Protein AF-0000000076621821 (afdb_homodimer)

Solvent-accessible surface area (backbone atoms only — not comparable to full-atom values): 14217 Å² total; per-residue (Å²): 110,70,68,57,52,48,49,51,50,48,50,30,51,52,46,29,52,49,24,50,50,43,25,54,50,22,56,59,43,35,76,72,49,82,53,62,62,58,33,53,49,22,52,50,44,27,51,51,18,54,53,50,29,47,54,45,75,32,70,64,50,26,64,69,44,38,42,72,70,37,50,32,59,72,37,38,56,43,42,17,52,53,28,40,55,54,17,61,59,22,62,25,75,87,47,43,70,68,26,35,52,48,15,52,49,28,40,49,50,15,50,51,26,44,49,46,53,73,68,49,74,77,74,63,73,77,63,76,62,72,75,73,69,74,73,66,114,108,71,66,56,53,49,48,51,48,49,50,29,52,53,47,29,52,48,23,51,49,42,27,53,51,24,55,59,41,36,78,73,48,84,51,63,61,57,33,53,50,22,51,50,43,27,51,51,20,54,52,52,30,47,54,46,74,32,71,64,50,26,65,68,46,37,43,72,73,38,50,33,58,72,37,38,59,43,41,18,52,52,27,40,55,55,16,62,58,23,62,24,76,84,46,44,70,67,26,34,51,47,15,50,50,29,41,52,48,15,51,50,27,45,49,46,53,72,68,48,76,77,71,64,74,77,64,76,61,72,76,72,70,73,73,67,112

Structure (mmCIF, N/CA/C/O backbone):
data_AF-0000000076621821-model_v1
#
loop_
_entity.id
_entity.type
_entity.pdbx_description
1 polymer 'COPI associated protein'
#
loop_
_atom_site.group_PDB
_atom_site.id
_atom_site.type_symbol
_atom_site.label_atom_id
_atom_site.label_alt_id
_atom_site.label_comp_id
_atom_site.label_asym_id
_atom_site.label_entity_id
_atom_site.label_seq_id
_atom_site.pdbx_PDB_ins_code
_atom_site.Cartn_x
_atom_site.Cartn_y
_atom_site.Cartn_z
_atom_site.occupancy
_atom_site.B_iso_or_equiv
_atom_site.auth_seq_id
_atom_site.auth_comp_id
_atom_site.auth_asym_id
_atom_site.auth_atom_id
_atom_site.pdbx_PDB_model_num
ATOM 1 N N . MET A 1 1 ? 25.344 17.188 15.508 1 40.03 1 MET A N 1
ATOM 2 C CA . MET A 1 1 ? 24.484 17.578 14.391 1 40.03 1 MET A CA 1
ATOM 3 C C . MET A 1 1 ? 25.031 17.047 13.07 1 40.03 1 MET A C 1
ATOM 5 O O . MET A 1 1 ? 24.281 16.562 12.234 1 40.03 1 MET A O 1
ATOM 9 N N . MET A 1 2 ? 26.391 17.25 12.812 1 47.19 2 MET A N 1
ATOM 10 C CA . MET A 1 2 ? 27.047 16.75 11.609 1 47.19 2 MET A CA 1
ATOM 11 C C . MET A 1 2 ? 26.906 15.242 11.5 1 47.19 2 MET A C 1
ATOM 13 O O . MET A 1 2 ? 26.703 14.711 10.406 1 47.19 2 MET A O 1
ATOM 17 N N . SER A 1 3 ? 27.016 14.57 12.719 1 51.41 3 SER A N 1
ATOM 18 C CA . SER A 1 3 ? 26.938 13.109 12.734 1 51.41 3 SER A CA 1
ATOM 19 C C . SER A 1 3 ? 25.547 12.617 12.336 1 51.41 3 SER A C 1
ATOM 21 O O . SER A 1 3 ? 25.422 11.625 11.625 1 51.41 3 SER A O 1
ATOM 23 N N . ASN A 1 4 ? 24.531 13.367 12.703 1 56.28 4 ASN A N 1
ATOM 24 C CA . ASN A 1 4 ? 23.156 12.992 12.359 1 56.28 4 ASN A CA 1
ATOM 25 C C . ASN A 1 4 ? 22.875 13.188 10.875 1 56.28 4 ASN A C 1
ATOM 27 O O . ASN A 1 4 ? 22.156 12.398 10.266 1 56.28 4 ASN A O 1
ATOM 31 N N . LEU A 1 5 ? 23.469 14.367 10.414 1 57.28 5 LEU A N 1
ATOM 32 C CA . LEU A 1 5 ? 23.312 14.648 8.992 1 57.28 5 LEU A CA 1
ATOM 33 C C . LEU A 1 5 ? 23.969 13.555 8.148 1 57.28 5 LEU A C 1
ATOM 35 O O . LEU A 1 5 ? 23.438 13.148 7.117 1 57.28 5 LEU A O 1
ATOM 39 N N . ASP A 1 6 ? 25.078 13.102 8.758 1 73.06 6 ASP A N 1
ATOM 40 C CA . ASP A 1 6 ? 25.797 12.07 8.023 1 73.06 6 ASP A CA 1
ATOM 41 C C . ASP A 1 6 ? 25.031 10.75 8.023 1 73.06 6 ASP A C 1
ATOM 43 O O . ASP A 1 6 ? 24.969 10.055 7.012 1 73.06 6 ASP A O 1
ATOM 47 N N . LYS A 1 7 ? 24.422 10.594 9.156 1 76.5 7 LYS A N 1
ATOM 48 C CA . LYS A 1 7 ? 23.656 9.352 9.227 1 76.5 7 LYS A CA 1
ATOM 49 C C . LYS A 1 7 ? 22.422 9.422 8.352 1 76.5 7 LYS A C 1
ATOM 51 O O . LYS A 1 7 ? 22.062 8.445 7.684 1 76.5 7 LYS A O 1
ATOM 56 N N . SER A 1 8 ? 21.906 10.562 8.336 1 82.25 8 SER A N 1
ATOM 57 C CA . SER A 1 8 ? 20.703 10.75 7.527 1 82.25 8 SER A CA 1
ATOM 58 C C . SER A 1 8 ? 21.016 10.594 6.039 1 82.25 8 SER A C 1
ATOM 60 O O . SER A 1 8 ? 20.25 9.969 5.301 1 82.25 8 SER A O 1
ATOM 62 N N . SER A 1 9 ? 22.156 11.055 5.762 1 88.75 9 SER A N 1
ATOM 63 C CA . SER A 1 9 ? 22.578 10.93 4.367 1 88.75 9 SER A CA 1
ATOM 64 C C . SER A 1 9 ? 22.906 9.484 4.008 1 88.75 9 SER A C 1
ATOM 66 O O . SER A 1 9 ? 22.594 9.031 2.904 1 88.75 9 SER A O 1
ATOM 68 N N . ALA A 1 10 ? 23.484 8.812 4.926 1 92.44 10 ALA A N 1
ATOM 69 C CA . ALA A 1 10 ? 23.828 7.414 4.691 1 92.44 10 ALA A CA 1
ATOM 70 C C . ALA A 1 10 ? 22.562 6.562 4.531 1 92.44 10 ALA A C 1
ATOM 72 O O . ALA A 1 10 ? 22.516 5.68 3.676 1 92.44 10 ALA A O 1
ATOM 73 N N . ILE A 1 11 ? 21.656 6.852 5.309 1 92.56 11 ILE A N 1
ATOM 74 C CA . ILE A 1 11 ? 20.406 6.098 5.262 1 92.56 11 ILE A CA 1
ATOM 75 C C . ILE A 1 11 ? 19.688 6.363 3.938 1 92.56 11 ILE A C 1
ATOM 77 O O . ILE A 1 11 ? 19.141 5.441 3.326 1 92.56 11 ILE A O 1
ATOM 81 N N . LYS A 1 12 ? 19.75 7.559 3.547 1 92.69 12 LYS A N 1
ATOM 82 C CA . LYS A 1 12 ? 19.109 7.914 2.283 1 92.69 12 LYS A CA 1
ATOM 83 C C . LYS A 1 12 ? 19.797 7.223 1.108 1 92.69 12 LYS A C 1
ATOM 85 O O . LYS A 1 12 ? 19.141 6.711 0.206 1 92.69 12 LYS A O 1
ATOM 90 N N . ILE A 1 13 ? 21.047 7.23 1.117 1 95.12 13 ILE A N 1
ATOM 91 C CA . ILE A 1 13 ? 21.797 6.586 0.049 1 95.12 13 ILE A CA 1
ATOM 92 C C . ILE A 1 13 ? 21.547 5.082 0.07 1 95.12 13 ILE A C 1
ATOM 94 O O . ILE A 1 13 ? 21.297 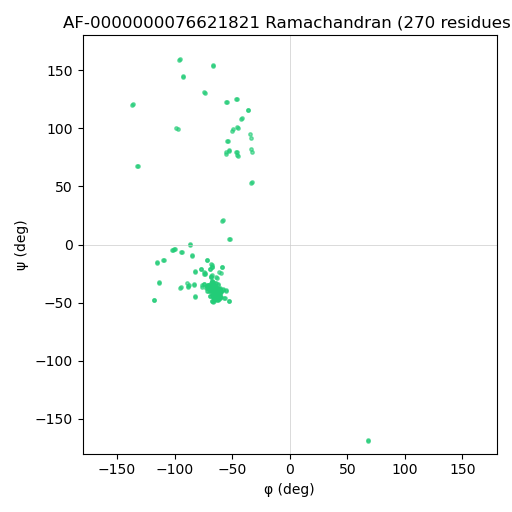4.469 -0.975 1 95.12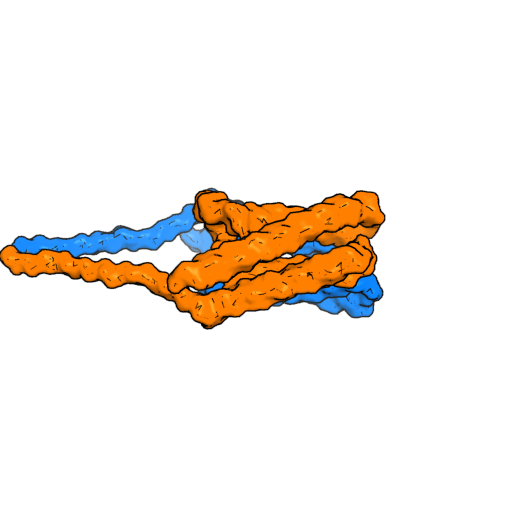 13 ILE A O 1
ATOM 98 N N . PHE A 1 14 ? 21.609 4.512 1.262 1 96.81 14 PHE A N 1
ATOM 99 C CA . PHE A 1 14 ? 21.344 3.088 1.429 1 96.81 14 PHE A CA 1
ATOM 100 C C . PHE A 1 14 ? 19.969 2.719 0.903 1 96.81 14 PHE A C 1
ATOM 102 O O . PHE A 1 14 ? 19.812 1.751 0.156 1 96.81 14 PHE A O 1
ATOM 109 N N . THR A 1 15 ? 18.984 3.537 1.275 1 97.06 15 THR A N 1
ATOM 110 C CA . THR A 1 15 ? 17.625 3.273 0.848 1 97.06 15 THR A CA 1
ATOM 111 C C . THR A 1 15 ? 17.484 3.455 -0.661 1 97.06 15 THR A C 1
ATOM 113 O O . THR A 1 15 ? 16.812 2.664 -1.327 1 97.06 15 THR A O 1
ATOM 116 N N . THR A 1 16 ? 18.141 4.359 -1.198 1 96.88 16 THR A N 1
ATOM 117 C CA . THR A 1 16 ? 18.062 4.629 -2.629 1 96.88 16 THR A CA 1
ATOM 118 C C . THR A 1 16 ? 18.703 3.496 -3.43 1 96.88 16 THR A C 1
ATOM 120 O O . THR A 1 16 ? 18.125 3.035 -4.422 1 96.88 16 THR A O 1
ATOM 123 N N . ILE A 1 17 ? 19.766 2.996 -2.98 1 97.81 17 ILE A N 1
ATOM 124 C CA . ILE A 1 17 ? 20.438 1.899 -3.666 1 97.81 17 ILE A CA 1
ATOM 125 C C . ILE A 1 17 ? 19.578 0.644 -3.607 1 97.81 17 ILE A C 1
ATOM 127 O O . ILE A 1 17 ? 19.406 -0.053 -4.613 1 97.81 17 ILE A O 1
ATOM 131 N N . SER A 1 18 ? 19.062 0.424 -2.439 1 98.19 18 SER A N 1
ATOM 132 C CA . SER A 1 18 ? 18.188 -0.741 -2.275 1 98.19 18 SER A CA 1
ATOM 133 C C . SER A 1 18 ? 16.969 -0.647 -3.17 1 98.19 18 SER A C 1
ATOM 135 O O . SER A 1 18 ? 16.547 -1.642 -3.768 1 98.19 18 SER A O 1
ATOM 137 N N . ALA A 1 19 ? 16.422 0.52 -3.225 1 98.19 19 ALA A N 1
ATOM 138 C CA . ALA A 1 19 ? 15.234 0.714 -4.051 1 98.19 19 ALA A CA 1
ATOM 139 C C . ALA A 1 19 ? 15.578 0.613 -5.535 1 98.19 19 ALA A C 1
ATOM 141 O O . ALA A 1 19 ? 14.773 0.124 -6.332 1 98.19 19 ALA A O 1
ATOM 142 N N . LEU A 1 20 ? 16.719 1.091 -5.906 1 98.06 20 LEU A N 1
ATOM 143 C CA . LEU A 1 20 ? 17.172 0.967 -7.289 1 98.06 20 LEU A CA 1
ATOM 144 C C . LEU A 1 20 ? 17.328 -0.499 -7.676 1 98.06 20 LEU A C 1
ATOM 146 O O . LEU A 1 20 ? 16.922 -0.906 -8.766 1 98.06 20 LEU A O 1
ATOM 150 N N . LEU A 1 21 ? 17.875 -1.214 -6.797 1 98.25 21 LEU A N 1
ATOM 151 C CA . LEU A 1 21 ? 18 -2.65 -7.02 1 98.25 21 LEU A CA 1
ATOM 152 C C . LEU A 1 21 ? 16.625 -3.305 -7.156 1 98.25 21 LEU A C 1
ATOM 154 O O . LEU A 1 21 ? 16.422 -4.152 -8.031 1 98.25 21 LEU A O 1
ATOM 158 N N . LEU A 1 22 ? 15.75 -2.934 -6.312 1 98.25 22 LEU A N 1
ATOM 159 C CA . LEU A 1 22 ? 14.391 -3.465 -6.359 1 98.25 22 LEU A CA 1
ATOM 160 C C . LEU A 1 22 ? 13.727 -3.141 -7.695 1 98.25 22 LEU A C 1
ATOM 162 O O . LEU A 1 22 ? 13.023 -3.98 -8.258 1 98.25 22 LEU A O 1
ATOM 166 N N . LEU A 1 23 ? 13.992 -1.979 -8.125 1 98.25 23 LEU A N 1
ATOM 167 C CA . LEU A 1 23 ? 13.422 -1.551 -9.398 1 98.25 23 LEU A CA 1
ATOM 168 C C . LEU A 1 23 ? 13.93 -2.426 -10.547 1 98.25 23 LEU A C 1
ATOM 170 O O . LEU A 1 23 ? 13.141 -2.902 -11.359 1 98.25 23 LEU A O 1
ATOM 174 N N . LEU A 1 24 ? 15.133 -2.686 -10.57 1 97.88 24 LEU A N 1
ATOM 175 C CA . LEU A 1 24 ? 15.742 -3.49 -11.625 1 97.88 24 LEU A CA 1
ATOM 176 C C . LEU A 1 24 ? 15.258 -4.934 -11.555 1 97.88 24 LEU A C 1
ATOM 178 O O . LEU A 1 24 ? 14.867 -5.516 -12.57 1 97.88 24 LEU A O 1
ATOM 182 N N . ILE A 1 25 ? 15.219 -5.41 -10.367 1 97.69 25 ILE A N 1
ATOM 183 C CA . ILE A 1 25 ? 14.828 -6.801 -10.172 1 97.69 25 ILE A CA 1
ATOM 184 C C . ILE A 1 25 ? 13.367 -6.984 -10.555 1 97.69 25 ILE A C 1
ATOM 186 O O . ILE A 1 25 ? 13.016 -7.926 -11.273 1 97.69 25 ILE A O 1
ATOM 190 N N . SER A 1 26 ? 12.516 -6.141 -10.062 1 97.69 26 SER A N 1
ATOM 191 C CA . SER A 1 26 ? 11.086 -6.258 -10.336 1 97.69 26 SER A CA 1
ATOM 192 C C . SER A 1 26 ? 10.789 -6.039 -11.812 1 97.69 26 SER A C 1
ATOM 194 O O . SER A 1 26 ? 9.945 -6.73 -12.391 1 97.69 26 SER A O 1
ATOM 196 N N . PHE A 1 27 ? 11.469 -5.152 -12.414 1 96.88 27 PHE A N 1
ATOM 197 C CA . PHE A 1 27 ? 11.281 -4.852 -13.828 1 96.88 27 PHE A CA 1
ATOM 198 C C . PHE A 1 27 ? 11.695 -6.035 -14.695 1 96.88 27 PHE A C 1
ATOM 200 O O . PHE A 1 27 ? 10.992 -6.387 -15.648 1 96.88 27 PHE A O 1
ATOM 207 N N . THR A 1 28 ? 12.742 -6.66 -14.391 1 96.06 28 THR A N 1
ATOM 208 C CA . THR A 1 28 ? 13.219 -7.785 -15.195 1 96.06 28 THR A CA 1
ATOM 209 C C . THR A 1 28 ? 12.359 -9.023 -14.945 1 96.06 28 THR A C 1
ATOM 211 O O . THR A 1 28 ? 12.062 -9.781 -15.867 1 96.06 28 THR A O 1
ATOM 214 N N . THR A 1 29 ? 11.922 -9.117 -13.719 1 96.25 29 THR A N 1
ATOM 215 C CA . THR A 1 29 ? 11.172 -10.312 -13.344 1 96.25 29 THR A CA 1
ATOM 216 C C . THR A 1 29 ? 9.773 -10.273 -13.938 1 96.25 29 THR A C 1
ATOM 218 O O . THR A 1 29 ? 9.188 -11.328 -14.227 1 96.25 29 THR A O 1
ATOM 221 N N . VAL A 1 30 ? 9.281 -9.125 -14.227 1 95.06 30 VAL A N 1
ATOM 222 C CA . VAL A 1 30 ? 7.918 -9 -14.727 1 95.06 30 VAL A CA 1
ATOM 223 C C . VAL A 1 30 ? 7.793 -9.711 -16.078 1 95.06 30 VAL A C 1
ATOM 225 O O . VAL A 1 30 ? 6.766 -10.32 -16.375 1 95.06 30 VAL A O 1
ATOM 228 N N . PHE A 1 31 ? 8.789 -9.828 -16.859 1 95.25 31 PHE A N 1
ATOM 229 C CA . PHE A 1 31 ? 8.75 -10.367 -18.203 1 95.25 31 PHE A CA 1
ATOM 230 C C . PHE A 1 31 ? 8.859 -11.891 -18.188 1 95.25 31 PHE A C 1
ATOM 232 O O . PHE A 1 31 ? 8.602 -12.555 -19.188 1 95.25 31 PHE A O 1
ATOM 239 N N . GLU A 1 32 ? 9.156 -12.359 -17.047 1 94.25 32 GLU A N 1
ATOM 240 C CA . GLU A 1 32 ? 9.305 -13.805 -16.922 1 94.25 32 GLU A CA 1
ATOM 241 C C . GLU A 1 32 ? 8.062 -14.438 -16.281 1 94.25 32 GLU A C 1
ATOM 243 O O . GLU A 1 32 ? 7.938 -15.664 -16.25 1 94.25 32 GLU A O 1
ATOM 248 N N . MET A 1 33 ? 7.145 -13.57 -15.883 1 92.94 33 MET A N 1
ATOM 249 C CA . MET A 1 33 ? 5.984 -14.086 -15.148 1 92.94 33 MET A CA 1
ATOM 250 C C . MET A 1 33 ? 4.836 -14.391 -16.109 1 92.94 33 MET A C 1
ATOM 252 O O . MET A 1 33 ? 4.66 -13.711 -17.109 1 92.94 33 MET A O 1
ATOM 256 N N . ILE A 1 34 ? 4.102 -15.477 -15.75 1 89.94 34 ILE A N 1
ATOM 257 C CA . ILE A 1 34 ? 2.926 -15.867 -16.516 1 89.94 34 ILE A CA 1
ATOM 258 C C . ILE A 1 34 ? 1.67 -15.688 -15.672 1 89.94 34 ILE A C 1
ATOM 260 O O . ILE A 1 34 ? 0.636 -15.234 -16.172 1 89.94 34 ILE A O 1
ATOM 264 N N . ASN A 1 35 ? 1.819 -15.898 -14.391 1 93.31 35 ASN A N 1
ATOM 265 C CA . ASN A 1 35 ? 0.706 -15.797 -13.453 1 93.31 35 ASN A CA 1
ATOM 266 C C . ASN A 1 35 ? 0.311 -14.344 -13.203 1 93.31 35 ASN A C 1
ATOM 268 O O . ASN A 1 35 ? 1.172 -13.5 -12.969 1 93.31 35 ASN A O 1
ATOM 272 N N . TYR A 1 36 ? -1.006 -14.039 -13.305 1 94.94 36 TYR A N 1
ATOM 273 C CA . TYR A 1 36 ? -1.54 -12.695 -13.141 1 94.94 36 TYR A CA 1
ATOM 274 C C . TYR A 1 36 ? -1.078 -12.078 -11.828 1 94.94 36 TYR A C 1
ATOM 276 O O . TYR A 1 36 ? -0.601 -10.938 -11.805 1 94.94 36 TYR A O 1
ATOM 284 N N . THR A 1 37 ? -1.208 -12.836 -10.695 1 94.81 37 THR A N 1
ATOM 285 C CA . THR A 1 37 ? -0.851 -12.32 -9.375 1 94.81 37 THR A CA 1
ATOM 286 C C . THR A 1 37 ? 0.621 -11.914 -9.336 1 94.81 37 THR A C 1
ATOM 288 O O . THR A 1 37 ? 0.964 -10.852 -8.82 1 94.81 37 THR A O 1
ATOM 291 N N . GLN A 1 38 ? 1.453 -12.672 -9.922 1 95.88 38 GLN A N 1
ATOM 292 C CA . GLN A 1 38 ? 2.885 -12.391 -9.922 1 95.88 38 GLN A CA 1
ATOM 293 C C . GLN A 1 38 ? 3.203 -11.18 -10.797 1 95.88 38 GLN A C 1
ATOM 295 O O . GLN A 1 38 ? 4.074 -10.375 -10.453 1 95.88 38 GLN A O 1
ATOM 300 N N . ILE A 1 39 ? 2.473 -11.031 -11.875 1 96.69 39 ILE A N 1
ATOM 301 C CA . ILE A 1 39 ? 2.676 -9.891 -12.766 1 96.69 39 ILE A CA 1
ATOM 302 C C . ILE A 1 39 ? 2.303 -8.602 -12.039 1 96.69 39 ILE A C 1
ATOM 304 O O . ILE A 1 39 ? 3.066 -7.629 -12.055 1 96.69 39 ILE A O 1
ATOM 308 N N . ILE A 1 40 ? 1.165 -8.617 -11.391 1 97.31 40 ILE A N 1
ATOM 309 C CA . ILE A 1 40 ? 0.674 -7.43 -10.695 1 97.31 40 ILE A CA 1
ATOM 310 C C . ILE A 1 40 ? 1.63 -7.062 -9.562 1 97.31 40 ILE A C 1
ATOM 312 O O . ILE A 1 40 ? 1.945 -5.887 -9.359 1 97.31 40 ILE A O 1
ATOM 316 N N . VAL A 1 41 ? 2.084 -8.047 -8.891 1 97.12 41 VAL A N 1
ATOM 317 C CA . VAL A 1 41 ? 3.02 -7.797 -7.801 1 97.12 41 VAL A CA 1
ATOM 318 C C . VAL A 1 41 ? 4.285 -7.141 -8.344 1 97.12 41 VAL A C 1
ATOM 320 O O . VAL A 1 41 ? 4.766 -6.148 -7.793 1 97.12 41 VAL A O 1
ATOM 323 N N . CYS A 1 42 ? 4.832 -7.625 -9.445 1 97.75 42 CYS A N 1
ATOM 324 C CA . CYS A 1 42 ? 6.051 -7.074 -10.031 1 97.75 42 CYS A CA 1
ATOM 325 C C . CYS A 1 42 ? 5.836 -5.637 -10.492 1 97.75 42 CYS A C 1
ATOM 327 O O . CYS A 1 42 ? 6.703 -4.785 -10.297 1 97.75 42 CYS A O 1
ATOM 329 N N . LEU A 1 43 ? 4.684 -5.441 -11.031 1 97.5 43 LEU A N 1
ATOM 330 C CA . LEU A 1 43 ? 4.379 -4.094 -11.5 1 97.5 43 LEU A CA 1
ATOM 331 C C . LEU A 1 43 ? 4.32 -3.115 -10.328 1 97.5 43 LEU A C 1
ATOM 333 O O . LEU A 1 43 ? 4.895 -2.027 -10.398 1 97.5 43 LEU A O 1
ATOM 337 N N . TYR A 1 44 ? 3.629 -3.529 -9.312 1 97.5 44 TYR A N 1
ATOM 338 C CA . TYR A 1 44 ? 3.525 -2.645 -8.156 1 97.5 44 TYR A CA 1
ATOM 339 C C . TYR A 1 44 ? 4.883 -2.463 -7.484 1 97.5 44 TYR A C 1
ATOM 341 O O . TYR A 1 44 ? 5.195 -1.377 -6.992 1 97.5 44 TYR A O 1
ATOM 349 N N . LEU A 1 45 ? 5.695 -3.502 -7.387 1 97.88 45 LEU A N 1
ATOM 350 C CA . LEU A 1 45 ? 7.027 -3.383 -6.805 1 97.88 45 LEU A CA 1
ATOM 351 C C . LEU A 1 45 ? 7.887 -2.414 -7.609 1 97.88 45 LEU A C 1
ATOM 353 O O . LEU A 1 45 ? 8.633 -1.613 -7.039 1 97.88 45 LEU A O 1
ATOM 357 N N . ALA A 1 46 ? 7.75 -2.438 -8.93 1 97.94 46 ALA A N 1
ATOM 358 C CA . ALA A 1 46 ? 8.477 -1.506 -9.781 1 97.94 46 ALA A CA 1
ATOM 359 C C . ALA A 1 46 ? 8.023 -0.07 -9.547 1 97.94 46 ALA A C 1
ATOM 361 O O . ALA A 1 46 ? 8.844 0.834 -9.391 1 97.94 46 ALA A O 1
ATOM 362 N N . MET A 1 47 ? 6.762 0.062 -9.414 1 96.38 47 MET A N 1
ATOM 363 C CA . MET A 1 47 ? 6.203 1.395 -9.203 1 96.38 47 MET A CA 1
ATOM 364 C C . MET A 1 47 ? 6.617 1.945 -7.84 1 96.38 47 MET A C 1
ATOM 366 O O . MET A 1 47 ? 7.062 3.09 -7.742 1 96.38 47 MET A O 1
ATOM 370 N N . PHE A 1 48 ? 6.473 1.185 -6.832 1 95.69 48 PHE A N 1
ATOM 371 C CA . PHE A 1 48 ? 6.797 1.634 -5.484 1 95.69 48 PHE A CA 1
ATOM 372 C C . PHE A 1 48 ? 8.281 1.933 -5.355 1 95.69 48 PHE A C 1
ATOM 374 O O . PHE A 1 48 ? 8.68 2.84 -4.621 1 95.69 48 PHE A O 1
ATOM 381 N N . SER A 1 49 ? 9.07 1.135 -6.027 1 97.31 49 SER A N 1
ATOM 382 C CA . SER A 1 49 ? 10.508 1.394 -5.945 1 97.31 49 SER A CA 1
ATOM 383 C C . SER A 1 49 ? 10.859 2.74 -6.566 1 97.31 49 SER A C 1
ATOM 385 O O . SER A 1 49 ? 11.727 3.455 -6.059 1 97.31 49 SER A O 1
ATOM 387 N N . LEU A 1 50 ? 10.195 3.117 -7.637 1 94.69 50 LEU A N 1
ATOM 388 C CA . LEU A 1 50 ? 10.398 4.426 -8.25 1 94.69 50 LEU A CA 1
ATOM 389 C C . LEU A 1 50 ? 10.031 5.543 -7.289 1 94.69 50 LEU A C 1
ATOM 391 O O . LEU A 1 50 ? 10.758 6.531 -7.16 1 94.69 50 LEU A O 1
ATOM 395 N N . VAL A 1 51 ? 8.945 5.367 -6.598 1 92.69 51 VAL A N 1
ATOM 396 C CA . VAL A 1 51 ? 8.477 6.359 -5.633 1 92.69 51 VAL A CA 1
ATOM 397 C C . VAL A 1 51 ? 9.492 6.492 -4.5 1 92.69 51 VAL A C 1
ATOM 399 O O . VAL A 1 51 ? 9.805 7.602 -4.059 1 92.69 51 VAL A O 1
ATOM 402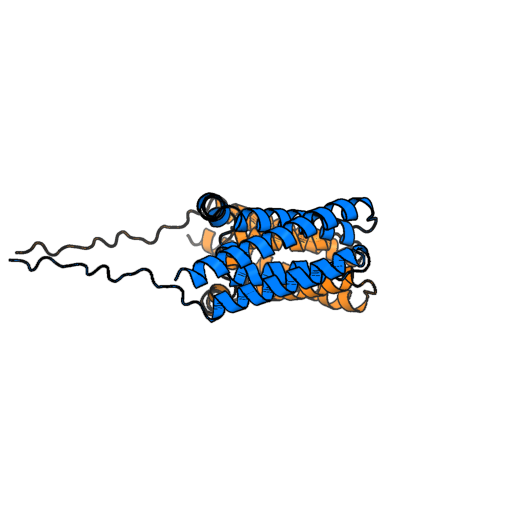 N N . ILE A 1 52 ? 10.008 5.332 -4.02 1 94.69 52 ILE A N 1
ATOM 403 C CA . ILE A 1 52 ? 10.977 5.32 -2.924 1 94.69 52 ILE A CA 1
ATOM 404 C C . ILE A 1 52 ? 12.25 6.043 -3.348 1 94.69 52 ILE A C 1
ATOM 406 O O . ILE A 1 52 ? 12.828 6.809 -2.568 1 94.69 52 ILE A O 1
ATOM 410 N N . ILE A 1 53 ? 12.656 5.867 -4.582 1 94.88 53 ILE A N 1
ATOM 411 C CA . ILE A 1 53 ? 13.852 6.531 -5.098 1 94.88 53 ILE A CA 1
ATOM 412 C C . ILE A 1 53 ? 13.633 8.039 -5.113 1 94.88 53 ILE A C 1
ATOM 414 O O . ILE A 1 53 ? 14.477 8.805 -4.637 1 94.88 53 ILE A O 1
ATOM 418 N N . LEU A 1 54 ? 12.516 8.461 -5.578 1 90.75 54 LEU A N 1
ATOM 419 C CA . LEU A 1 54 ? 12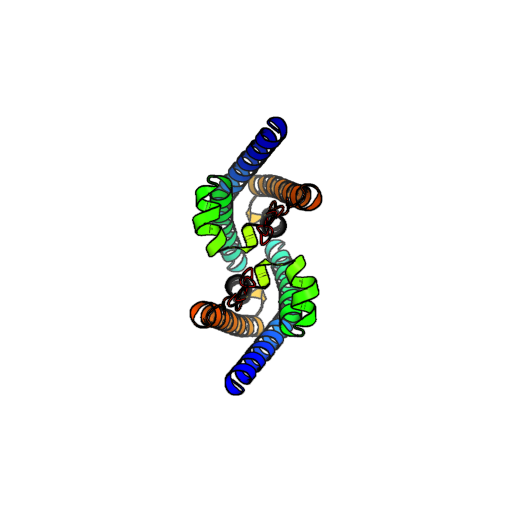.219 9.883 -5.676 1 90.75 54 LEU A CA 1
ATOM 420 C C . LEU A 1 54 ? 12.148 10.516 -4.289 1 90.75 54 LEU A C 1
ATOM 422 O O . LEU A 1 54 ? 12.531 11.672 -4.113 1 90.75 54 LEU A O 1
ATOM 426 N N . LEU A 1 55 ? 11.711 9.797 -3.34 1 88.38 55 LEU A N 1
ATOM 427 C CA . LEU A 1 55 ? 11.562 10.258 -1.965 1 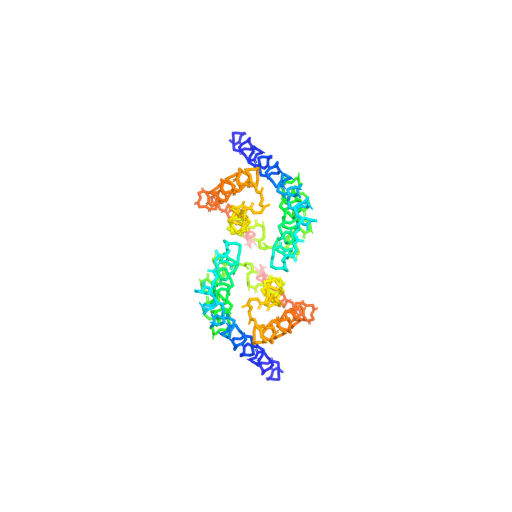88.38 55 LEU A CA 1
ATOM 428 C C . LEU A 1 55 ? 12.93 10.508 -1.329 1 88.38 55 LEU A C 1
ATOM 430 O O . LEU A 1 55 ? 13.07 11.391 -0.474 1 88.38 55 LEU A O 1
ATOM 434 N N . ASN A 1 56 ? 13.898 9.781 -1.819 1 89.06 56 ASN A N 1
ATOM 435 C CA . ASN A 1 56 ? 15.164 9.805 -1.096 1 89.06 56 ASN A CA 1
ATOM 436 C C . ASN A 1 56 ? 16.25 10.539 -1.885 1 89.06 56 ASN A C 1
ATOM 438 O O . ASN A 1 56 ? 17.312 10.844 -1.349 1 89.06 56 ASN A O 1
ATOM 442 N N . ILE A 1 57 ? 16.109 10.836 -3.107 1 86.06 57 ILE A N 1
ATOM 443 C CA . ILE A 1 57 ? 17.141 11.484 -3.91 1 86.06 57 ILE A CA 1
ATOM 444 C C . ILE A 1 57 ? 17.109 12.992 -3.67 1 86.06 57 ILE A C 1
ATOM 446 O O . ILE A 1 57 ? 18.156 13.625 -3.549 1 86.06 57 ILE A O 1
ATOM 450 N N . SER A 1 58 ? 15.812 13.555 -3.684 1 77.75 58 SER A N 1
ATOM 451 C CA . SER A 1 58 ? 15.781 15.008 -3.557 1 77.75 58 SER A CA 1
ATOM 452 C C . SER A 1 58 ? 14.688 15.445 -2.588 1 77.75 58 SER A C 1
ATOM 454 O O . SER A 1 58 ? 13.508 15.164 -2.803 1 77.75 58 SER A O 1
ATOM 456 N N . PRO A 1 59 ? 15.227 16.156 -1.552 1 74.62 59 PRO A N 1
ATOM 457 C CA . PRO A 1 59 ? 14.234 16.703 -0.627 1 74.62 59 PRO A CA 1
ATOM 458 C C . PRO A 1 59 ? 13.258 17.656 -1.308 1 74.62 59 PRO A C 1
ATOM 460 O O . PRO A 1 59 ? 12.102 17.766 -0.9 1 74.62 59 PRO A O 1
ATOM 463 N N . TYR A 1 60 ? 13.758 18.188 -2.395 1 76.06 60 TYR A N 1
ATOM 464 C CA . TYR A 1 60 ? 12.922 19.125 -3.137 1 76.06 60 TYR A CA 1
ATOM 465 C C . TYR A 1 60 ? 11.719 18.406 -3.746 1 76.06 60 TYR A C 1
ATOM 467 O O . TYR A 1 60 ? 10.586 18.859 -3.621 1 76.06 60 TYR A O 1
ATOM 475 N N . ILE A 1 61 ? 11.984 17.281 -4.324 1 72.31 61 ILE A N 1
ATOM 476 C CA . ILE A 1 61 ? 10.93 16.5 -4.961 1 72.31 61 ILE A CA 1
ATOM 477 C C . ILE A 1 61 ? 9.938 16.016 -3.9 1 72.31 61 ILE A C 1
ATOM 479 O O . ILE A 1 61 ? 8.727 15.992 -4.133 1 72.31 61 ILE A O 1
ATOM 483 N N . THR A 1 62 ? 10.461 15.625 -2.807 1 71.62 62 THR A N 1
ATOM 484 C CA . THR A 1 62 ? 9.625 15.125 -1.722 1 71.62 62 THR A CA 1
ATOM 485 C C . THR A 1 62 ? 8.656 16.203 -1.25 1 71.62 62 THR A C 1
ATOM 487 O O . THR A 1 62 ? 7.453 15.953 -1.132 1 71.62 62 THR A O 1
ATOM 490 N N . GLU A 1 63 ? 9.109 17.391 -1.076 1 77 63 GLU A N 1
ATOM 491 C CA . GLU A 1 63 ? 8.297 18.469 -0.519 1 77 63 GLU A CA 1
ATOM 492 C C . GLU A 1 63 ? 7.312 19.016 -1.549 1 77 63 GLU A C 1
ATOM 494 O O . GLU A 1 63 ? 6.164 19.312 -1.217 1 77 63 GLU A O 1
ATOM 499 N N . LYS A 1 64 ? 7.754 19.031 -2.736 1 77.81 64 LYS A N 1
ATOM 500 C CA . LYS A 1 64 ? 6.949 19.719 -3.744 1 77.81 64 LYS A CA 1
ATOM 501 C C . LYS A 1 64 ? 5.938 18.766 -4.375 1 77.81 64 LYS A C 1
ATOM 503 O O . LYS A 1 64 ? 4.812 19.172 -4.688 1 77.81 64 LYS A O 1
ATOM 508 N N . TYR A 1 65 ? 6.336 17.5 -4.496 1 75.62 65 TYR A N 1
ATOM 509 C CA . TYR A 1 65 ? 5.484 16.609 -5.273 1 75.62 65 TYR A CA 1
ATOM 510 C C . TYR A 1 65 ? 4.961 15.477 -4.406 1 75.62 65 TYR A C 1
ATOM 512 O O . TYR A 1 65 ? 3.746 15.266 -4.312 1 75.62 65 TYR A O 1
ATOM 520 N N . ILE A 1 66 ? 5.789 14.883 -3.693 1 74.75 66 ILE A N 1
ATOM 521 C CA . ILE A 1 66 ? 5.426 13.664 -2.967 1 74.75 66 ILE A CA 1
ATOM 522 C C . ILE A 1 66 ? 4.477 14.016 -1.823 1 74.75 66 ILE A C 1
ATOM 524 O O . ILE A 1 66 ? 3.518 13.289 -1.559 1 74.75 66 ILE A O 1
ATOM 528 N N . SER A 1 67 ? 4.699 15.164 -1.242 1 77.94 67 SER A N 1
ATOM 529 C CA . SER A 1 67 ? 3.855 15.547 -0.114 1 77.94 67 SER A CA 1
ATOM 530 C C . SER A 1 67 ? 2.432 15.852 -0.568 1 77.94 67 SER A C 1
ATOM 532 O O . SER A 1 67 ? 1.487 15.742 0.217 1 77.94 67 SER A O 1
ATOM 534 N N . LYS A 1 68 ? 2.314 16.156 -1.854 1 75.94 68 LYS A N 1
ATOM 535 C CA . LYS A 1 68 ? 0.999 16.484 -2.395 1 75.94 68 LYS A CA 1
ATOM 536 C C . LYS A 1 68 ? 0.266 15.227 -2.859 1 75.94 68 LYS A C 1
ATOM 538 O O . LYS A 1 68 ? -0.944 15.094 -2.66 1 75.94 68 LYS A O 1
ATOM 543 N N . VAL A 1 69 ? 1.08 14.375 -3.379 1 76.38 69 VAL A N 1
ATOM 544 C CA . VAL A 1 69 ? 0.485 13.195 -4.004 1 76.38 69 VAL A CA 1
ATOM 545 C C . VAL A 1 69 ? 0.455 12.039 -3.004 1 76.38 69 VAL A C 1
ATOM 547 O O . VAL A 1 69 ? -0.516 11.281 -2.951 1 76.38 69 VAL A O 1
ATOM 550 N N . PHE A 1 70 ? 1.529 12 -2.213 1 79.12 70 PHE A N 1
ATOM 551 C CA . PHE A 1 70 ? 1.65 10.906 -1.262 1 79.12 70 PHE A CA 1
ATOM 552 C C . PHE A 1 70 ? 2.021 11.422 0.121 1 79.12 70 PHE A C 1
ATOM 554 O O . PHE A 1 70 ? 3.094 11.109 0.642 1 79.12 70 PHE A O 1
ATOM 561 N N . PRO A 1 71 ? 1.073 12.141 0.695 1 75.88 71 PRO A N 1
ATOM 562 C CA . PRO A 1 71 ? 1.395 12.68 2.02 1 75.88 71 PRO A CA 1
ATOM 563 C C . PRO A 1 71 ? 1.736 11.594 3.033 1 75.88 71 PRO A C 1
ATOM 565 O O . PRO A 1 71 ? 2.506 11.836 3.967 1 75.88 71 PRO A O 1
ATOM 568 N N . PHE A 1 72 ? 1.313 10.438 2.693 1 79.31 72 PHE A N 1
ATOM 569 C CA . PHE A 1 72 ? 1.546 9.289 3.562 1 79.31 72 PHE A CA 1
ATOM 570 C C . PHE A 1 72 ? 3.027 8.93 3.607 1 79.31 72 PHE A C 1
ATOM 572 O O . PHE A 1 72 ? 3.521 8.438 4.625 1 79.31 72 PHE A O 1
ATOM 579 N N . LEU A 1 73 ? 3.807 9.391 2.697 1 85.31 73 LEU A N 1
ATOM 580 C CA . LEU A 1 73 ? 5.207 9 2.59 1 85.31 73 LEU A CA 1
ATOM 581 C C . LEU A 1 73 ? 6.117 10.062 3.195 1 85.31 73 LEU A C 1
ATOM 583 O O . LEU A 1 73 ? 7.328 9.859 3.309 1 85.31 73 LEU A O 1
ATOM 587 N N . THR A 1 74 ? 5.453 11.148 3.617 1 81.62 74 THR A N 1
ATOM 588 C CA . THR A 1 74 ? 6.258 12.188 4.254 1 81.62 74 THR A CA 1
ATOM 589 C C . THR A 1 74 ? 6.609 11.797 5.688 1 81.62 74 THR A C 1
ATOM 591 O O . THR A 1 74 ? 7.613 12.258 6.234 1 81.62 74 THR A O 1
ATOM 594 N N . GLY A 1 75 ? 5.828 10.898 6.203 1 82 75 GLY A N 1
ATOM 595 C CA . GLY A 1 75 ? 6.113 10.375 7.527 1 82 75 GLY A CA 1
ATOM 596 C C . GLY A 1 75 ? 6.895 9.078 7.5 1 82 75 GLY A C 1
ATOM 597 O O . GLY A 1 75 ? 6.832 8.328 6.523 1 82 75 GLY A O 1
ATOM 598 N N . HIS A 1 76 ? 7.527 8.805 8.609 1 88.56 76 HIS A N 1
ATOM 599 C CA . HIS A 1 76 ? 8.391 7.629 8.641 1 88.56 76 HIS A CA 1
ATOM 600 C C . HIS A 1 76 ? 7.586 6.359 8.906 1 88.56 76 HIS A C 1
ATOM 602 O O . HIS A 1 76 ? 8.008 5.262 8.531 1 88.56 76 HIS A O 1
ATOM 608 N N . LEU A 1 77 ? 6.527 6.52 9.461 1 87 77 LEU A N 1
ATOM 609 C CA . LEU A 1 77 ? 5.688 5.344 9.672 1 87 77 LEU A CA 1
ATOM 610 C C . LEU A 1 77 ? 5.145 4.82 8.344 1 87 77 LEU A C 1
ATOM 612 O O . LEU A 1 77 ? 5.105 3.609 8.117 1 87 77 LEU A O 1
ATOM 616 N N . GLY A 1 78 ? 4.715 5.758 7.574 1 88.06 78 GLY A N 1
ATOM 617 C CA . GLY A 1 78 ? 4.262 5.359 6.25 1 88.06 78 GLY A CA 1
ATOM 618 C C . GLY A 1 78 ? 5.348 4.699 5.422 1 88.06 78 GLY A C 1
ATOM 619 O O . GLY A 1 78 ? 5.109 3.674 4.781 1 88.06 78 GLY A O 1
ATOM 620 N N . ARG A 1 79 ? 6.484 5.246 5.523 1 91.94 79 ARG A N 1
ATOM 621 C CA . ARG A 1 79 ? 7.629 4.684 4.809 1 91.94 79 ARG A CA 1
ATOM 622 C C . ARG A 1 79 ? 7.93 3.268 5.289 1 91.94 79 ARG A C 1
ATOM 624 O O . ARG A 1 79 ? 8.148 2.365 4.48 1 91.94 79 ARG A O 1
ATOM 631 N N . ALA A 1 80 ? 7.871 3.16 6.551 1 93.5 80 ALA A N 1
ATOM 632 C CA . ALA A 1 80 ? 8.164 1.854 7.133 1 93.5 80 ALA A CA 1
ATOM 633 C C . ALA A 1 80 ? 7.172 0.802 6.648 1 93.5 80 ALA A C 1
ATOM 635 O O . ALA A 1 80 ? 7.555 -0.327 6.336 1 93.5 80 ALA A O 1
ATOM 636 N N . ALA A 1 81 ? 5.938 1.155 6.582 1 92 81 ALA A N 1
ATOM 637 C CA . ALA A 1 81 ? 4.906 0.227 6.133 1 92 81 ALA A CA 1
ATOM 638 C C . ALA A 1 81 ? 5.152 -0.216 4.695 1 92 81 ALA A C 1
ATOM 640 O O . ALA A 1 81 ? 5.086 -1.408 4.387 1 92 81 ALA A O 1
ATOM 641 N N . VAL A 1 82 ? 5.453 0.733 3.867 1 94.62 82 VAL A N 1
ATOM 642 C CA . VAL A 1 82 ? 5.688 0.428 2.459 1 94.62 82 VAL A CA 1
ATOM 643 C C . VAL A 1 82 ? 6.926 -0.451 2.32 1 94.62 82 VAL A C 1
ATOM 645 O O . VAL A 1 82 ? 6.91 -1.449 1.596 1 94.62 82 VAL A O 1
ATOM 648 N N . TYR A 1 83 ? 7.965 -0.154 3.051 1 97.69 83 TYR A N 1
ATOM 649 C CA . TYR A 1 83 ? 9.195 -0.932 2.98 1 97.69 83 TYR A CA 1
ATOM 650 C C . TYR A 1 83 ? 8.961 -2.371 3.424 1 97.69 83 TYR A C 1
ATOM 652 O O . TYR A 1 83 ? 9.484 -3.309 2.82 1 97.69 83 TYR A O 1
ATOM 660 N N . LEU A 1 84 ? 8.195 -2.457 4.391 1 96.56 84 LEU A N 1
ATOM 661 C CA . LEU A 1 84 ? 7.902 -3.787 4.914 1 96.56 84 LEU A CA 1
ATOM 662 C C . LEU A 1 84 ? 7.102 -4.605 3.904 1 96.56 84 LEU A C 1
ATOM 664 O O . LEU A 1 84 ? 7.391 -5.785 3.686 1 96.56 84 LEU A O 1
ATOM 668 N N . ILE A 1 85 ? 6.148 -4.004 3.332 1 96.88 85 ILE A N 1
ATOM 669 C CA . ILE A 1 85 ? 5.305 -4.691 2.361 1 96.88 85 ILE A CA 1
ATOM 670 C C . ILE A 1 85 ? 6.148 -5.125 1.163 1 96.88 85 ILE A C 1
ATOM 672 O O . ILE A 1 85 ? 6.113 -6.293 0.766 1 96.88 85 ILE A O 1
ATOM 676 N N . VAL A 1 86 ? 6.957 -4.254 0.619 1 97.56 86 VAL A N 1
ATOM 677 C CA . VAL A 1 86 ? 7.758 -4.578 -0.557 1 97.56 86 VAL A CA 1
ATOM 678 C C . VAL A 1 86 ? 8.789 -5.645 -0.201 1 97.56 86 VAL A C 1
ATOM 680 O O . VAL A 1 86 ? 9.031 -6.574 -0.98 1 97.56 86 VAL A O 1
ATOM 683 N N . ALA A 1 87 ? 9.352 -5.543 0.979 1 97.81 87 ALA A N 1
ATOM 684 C CA . ALA A 1 87 ? 10.359 -6.512 1.416 1 97.81 87 ALA A CA 1
ATOM 685 C C . ALA A 1 87 ? 9.773 -7.918 1.473 1 97.81 87 ALA A C 1
ATOM 687 O O . ALA A 1 87 ? 10.414 -8.883 1.043 1 97.81 87 ALA A O 1
ATOM 688 N N . SER A 1 88 ? 8.609 -8.031 1.915 1 97.31 88 SER A N 1
ATOM 689 C CA . SER A 1 88 ? 7.992 -9.344 2.088 1 97.31 88 SER A CA 1
ATOM 690 C C . SER A 1 88 ? 7.746 -10.023 0.744 1 97.31 88 SER A C 1
ATOM 692 O O . SER A 1 88 ? 7.855 -11.242 0.631 1 97.31 88 SER A O 1
ATOM 694 N N . PHE A 1 89 ? 7.48 -9.266 -0.227 1 97.5 89 PHE A N 1
ATOM 695 C CA . PHE A 1 89 ? 7.223 -9.836 -1.543 1 97.5 89 PHE A CA 1
ATOM 696 C C . PHE A 1 89 ? 8.516 -10.32 -2.184 1 97.5 89 PHE A C 1
ATOM 698 O O . PHE A 1 89 ? 8.508 -11.258 -2.988 1 97.5 89 PHE A O 1
ATOM 705 N N . CYS A 1 90 ? 9.609 -9.75 -1.8 1 96.81 90 CYS A N 1
ATOM 706 C CA . CYS A 1 90 ? 10.891 -10.047 -2.434 1 96.81 90 CYS A CA 1
ATOM 707 C C . CYS A 1 90 ? 11.375 -11.438 -2.061 1 96.81 90 CYS A C 1
ATOM 709 O O . CYS A 1 90 ? 12.258 -11.992 -2.725 1 96.81 90 CYS A O 1
ATOM 711 N N . PHE A 1 91 ? 10.797 -12.047 -1.085 1 96.62 91 PHE A N 1
ATOM 712 C CA . PHE A 1 91 ? 11.242 -13.359 -0.634 1 96.62 91 PHE A CA 1
ATOM 713 C C . PHE A 1 91 ? 10.578 -14.469 -1.44 1 96.62 91 PHE A C 1
ATOM 715 O O . PHE A 1 91 ? 10.867 -15.648 -1.239 1 96.62 91 PHE A O 1
ATOM 722 N N . ALA A 1 92 ? 9.781 -14.078 -2.34 1 95.56 92 ALA A N 1
ATOM 723 C CA . ALA A 1 92 ? 9.141 -15.055 -3.223 1 95.56 92 ALA A CA 1
ATOM 724 C C . ALA A 1 92 ? 10.172 -15.727 -4.129 1 95.56 92 ALA A C 1
ATOM 726 O O . ALA A 1 92 ? 11.172 -15.117 -4.5 1 95.56 92 ALA A O 1
ATOM 727 N N . ASP A 1 93 ? 9.891 -16.922 -4.578 1 93.62 93 ASP A N 1
ATOM 728 C CA . ASP A 1 93 ? 10.82 -17.719 -5.363 1 93.62 93 ASP A CA 1
ATOM 729 C C . ASP A 1 93 ? 11.047 -17.109 -6.742 1 93.62 93 ASP A C 1
ATOM 731 O O . ASP A 1 93 ? 12.125 -17.266 -7.328 1 93.62 93 ASP A O 1
ATOM 735 N N . GLU A 1 94 ? 10.102 -16.406 -7.211 1 93.25 94 GLU A N 1
ATOM 736 C CA . GLU A 1 94 ? 10.211 -15.859 -8.555 1 93.25 94 GLU A CA 1
ATOM 737 C C . GLU A 1 94 ? 11.312 -14.805 -8.641 1 93.25 94 GLU A C 1
ATOM 739 O O . GLU A 1 94 ? 11.805 -14.492 -9.727 1 93.25 94 GLU A O 1
ATOM 744 N N . PHE A 1 95 ? 11.75 -14.227 -7.48 1 95.31 95 PHE A N 1
ATOM 745 C CA . PHE A 1 95 ? 12.742 -13.156 -7.492 1 95.31 95 PHE A CA 1
ATOM 746 C C . PHE A 1 95 ? 14.148 -13.727 -7.309 1 95.31 95 PHE A C 1
ATOM 748 O O . PHE A 1 95 ? 15.133 -12.992 -7.414 1 95.31 95 PHE A O 1
ATOM 755 N N . GLY A 1 96 ? 14.32 -14.961 -7.055 1 95.06 96 GLY A N 1
ATOM 756 C CA . GLY A 1 96 ? 15.617 -15.609 -6.953 1 95.06 96 GLY A CA 1
ATOM 757 C C . GLY A 1 96 ? 16.422 -15.156 -5.75 1 95.06 96 GLY A C 1
ATOM 758 O O . GLY A 1 96 ? 15.883 -14.5 -4.852 1 95.06 96 GLY A O 1
ATOM 759 N N . ASN A 1 97 ? 17.656 -15.516 -5.711 1 94.69 97 ASN A N 1
ATOM 760 C CA . ASN A 1 97 ? 18.531 -15.188 -4.586 1 94.69 97 ASN A CA 1
ATOM 761 C C . ASN A 1 97 ? 18.812 -13.695 -4.512 1 94.69 97 ASN A C 1
ATOM 763 O O . ASN A 1 97 ? 18.922 -13.133 -3.418 1 94.69 97 ASN A O 1
ATOM 767 N N . PHE A 1 98 ? 18.875 -13.086 -5.641 1 94.69 98 PHE A N 1
ATOM 768 C CA . PHE A 1 98 ? 19.109 -11.648 -5.668 1 94.69 98 PHE A CA 1
ATOM 769 C C . PHE A 1 98 ? 17.922 -10.883 -5.113 1 94.69 98 PHE A C 1
ATOM 771 O O . PHE A 1 98 ? 18.078 -9.883 -4.414 1 94.69 98 PHE A O 1
ATOM 778 N N . GLY A 1 99 ? 16.781 -11.359 -5.457 1 96.12 99 GLY A N 1
ATOM 779 C CA . GLY A 1 99 ? 15.578 -10.766 -4.906 1 96.12 99 GLY A CA 1
ATOM 780 C C . GLY A 1 99 ? 15.461 -10.93 -3.402 1 96.12 99 GLY A C 1
ATOM 781 O O . GLY A 1 99 ? 15.125 -9.984 -2.693 1 96.12 99 GLY A O 1
ATOM 782 N N . LYS A 1 100 ? 15.828 -12.117 -2.975 1 96.88 100 LYS A N 1
ATOM 783 C CA . LYS A 1 100 ? 15.758 -12.391 -1.542 1 96.88 100 LYS A CA 1
ATOM 784 C C . LYS A 1 100 ? 16.781 -11.539 -0.777 1 96.88 100 LYS A C 1
ATOM 786 O O . LYS A 1 100 ? 16.484 -11.047 0.315 1 96.88 100 LYS A O 1
ATOM 791 N N . PHE A 1 101 ? 17.875 -11.391 -1.387 1 98 101 PHE A N 1
ATOM 792 C CA . PHE A 1 101 ? 18.891 -10.508 -0.808 1 98 101 PHE A CA 1
ATOM 793 C C . PHE A 1 101 ? 18.359 -9.086 -0.707 1 98 101 PHE A C 1
ATOM 795 O O . PHE A 1 101 ? 18.484 -8.445 0.337 1 98 101 PHE A O 1
ATOM 802 N N . ASN A 1 102 ? 17.766 -8.617 -1.784 1 98 102 ASN A N 1
ATOM 803 C CA . ASN A 1 102 ? 17.234 -7.258 -1.774 1 98 102 ASN A CA 1
ATOM 804 C C . ASN A 1 102 ? 16.094 -7.117 -0.768 1 98 102 ASN A C 1
ATOM 806 O O . ASN A 1 102 ? 15.93 -6.062 -0.154 1 98 102 ASN A O 1
ATOM 810 N N . GLY A 1 103 ? 15.273 -8.203 -0.671 1 97.62 103 GLY A N 1
ATOM 811 C CA . GLY A 1 103 ? 14.25 -8.188 0.359 1 97.62 103 GLY A CA 1
ATOM 812 C C . GLY A 1 103 ? 14.805 -7.945 1.75 1 97.62 103 GLY A C 1
ATOM 813 O O . GLY A 1 103 ? 14.219 -7.191 2.535 1 97.62 103 GLY A O 1
ATOM 814 N N . PHE A 1 104 ? 15.914 -8.562 1.978 1 97.88 104 PHE A N 1
ATOM 815 C CA . PHE A 1 104 ? 16.594 -8.375 3.258 1 97.88 104 PHE A CA 1
ATOM 816 C C . PHE A 1 104 ? 17.016 -6.922 3.438 1 97.88 104 PHE A C 1
ATOM 818 O O . PHE A 1 104 ? 16.812 -6.344 4.512 1 97.88 104 PHE A O 1
ATOM 825 N N . LEU A 1 105 ? 17.531 -6.336 2.455 1 98.38 105 LEU A N 1
ATOM 826 C CA . LEU A 1 105 ? 17.922 -4.93 2.512 1 98.38 105 LEU A CA 1
ATOM 827 C C . LEU A 1 105 ? 16.719 -4.039 2.799 1 98.38 105 LEU A C 1
ATOM 829 O O . LEU A 1 105 ? 16.781 -3.143 3.641 1 98.38 105 LEU A O 1
ATOM 833 N N . MET A 1 106 ? 15.672 -4.324 2.141 1 98.38 106 MET A N 1
ATOM 834 C CA . MET A 1 106 ? 14.469 -3.506 2.303 1 98.38 106 MET A CA 1
ATOM 835 C C . MET A 1 106 ? 13.883 -3.672 3.701 1 98.38 106 MET A C 1
ATOM 837 O O . MET A 1 106 ? 13.297 -2.736 4.25 1 98.38 106 MET A O 1
ATOM 841 N N . PHE A 1 107 ? 14.047 -4.855 4.266 1 98.19 107 PHE A N 1
ATOM 842 C CA . PHE A 1 107 ? 13.617 -5.066 5.645 1 98.19 107 PHE A CA 1
ATOM 843 C C . PHE A 1 107 ? 14.438 -4.203 6.602 1 98.19 107 PHE A C 1
ATOM 845 O O . PHE A 1 107 ? 13.891 -3.666 7.57 1 98.19 107 PHE A O 1
ATOM 852 N N . ILE A 1 108 ? 15.656 -4.051 6.324 1 98.25 108 ILE A N 1
ATOM 853 C CA . ILE A 1 108 ? 16.5 -3.18 7.125 1 98.25 108 ILE A CA 1
ATOM 854 C C . ILE A 1 108 ? 16.031 -1.736 7.008 1 98.25 108 ILE A C 1
ATOM 856 O O . ILE A 1 108 ? 15.938 -1.021 8.008 1 98.25 108 ILE A O 1
ATOM 860 N N . CYS A 1 109 ? 15.695 -1.319 5.801 1 97.88 109 CYS A N 1
ATOM 861 C CA . CYS A 1 109 ? 15.188 0.033 5.59 1 97.88 109 CYS A CA 1
ATOM 862 C C . CYS A 1 109 ? 13.906 0.265 6.387 1 97.88 109 CYS A C 1
ATOM 864 O O . CYS A 1 109 ? 13.703 1.346 6.941 1 97.88 109 CYS A O 1
ATOM 866 N N . ALA A 1 110 ? 13.109 -0.786 6.438 1 97.44 110 ALA A N 1
ATOM 867 C CA . ALA A 1 110 ? 11.883 -0.683 7.219 1 97.44 110 ALA A CA 1
ATOM 868 C C . ALA A 1 110 ? 12.188 -0.485 8.703 1 97.44 110 ALA A C 1
ATOM 870 O O . ALA A 1 110 ? 11.594 0.372 9.359 1 97.44 110 ALA A O 1
ATOM 871 N N . GLY A 1 111 ? 13.109 -1.186 9.148 1 96.44 111 GLY A N 1
ATOM 872 C CA . GLY A 1 111 ? 13.516 -1.053 10.539 1 96.44 111 GLY A CA 1
ATOM 873 C C . GLY A 1 111 ? 14.102 0.31 10.867 1 96.44 111 GLY A C 1
ATOM 874 O O . GLY A 1 111 ? 13.805 0.885 11.914 1 96.44 111 GLY A O 1
ATOM 875 N N . LEU A 1 112 ? 14.836 0.792 9.961 1 95.69 112 LEU A N 1
ATOM 876 C CA . LEU A 1 112 ? 15.438 2.109 10.141 1 95.69 112 LEU A CA 1
ATOM 877 C C . LEU A 1 112 ? 14.359 3.193 10.18 1 95.69 112 LEU A C 1
ATOM 879 O O . LEU A 1 112 ? 14.445 4.129 10.977 1 95.69 112 LEU A O 1
ATOM 883 N N . SER A 1 113 ? 13.422 3.047 9.336 1 93.62 113 SER A N 1
ATOM 884 C CA . SER A 1 113 ? 12.336 4.023 9.297 1 93.62 113 SER A CA 1
ATOM 885 C C . SER A 1 113 ? 11.539 4.016 10.602 1 93.62 113 SER A C 1
ATOM 887 O O . SER A 1 113 ? 11.164 5.07 11.109 1 93.62 113 SER A O 1
ATOM 889 N N . ILE A 1 114 ? 11.305 2.854 11.141 1 92.81 114 ILE A N 1
ATOM 890 C CA . ILE A 1 114 ? 10.602 2.74 12.414 1 92.81 114 ILE A CA 1
ATOM 891 C C . ILE A 1 114 ? 11.445 3.348 13.531 1 92.81 114 ILE A C 1
ATOM 893 O O . ILE A 1 114 ? 10.914 4.008 14.43 1 92.81 114 ILE A O 1
ATOM 897 N N . TYR A 1 115 ? 12.68 3.111 13.43 1 91.88 115 TYR A N 1
ATOM 898 C CA . TYR A 1 115 ? 13.602 3.664 14.414 1 91.88 115 TYR A CA 1
ATOM 899 C C . TYR A 1 115 ? 13.555 5.188 14.414 1 91.88 115 TYR A C 1
ATOM 901 O O . TYR A 1 115 ? 13.469 5.809 15.477 1 91.88 115 TYR A O 1
ATOM 909 N N . ILE A 1 116 ? 13.586 5.781 13.297 1 89.88 116 ILE A N 1
ATOM 910 C CA . ILE A 1 116 ? 13.547 7.234 13.18 1 89.88 116 ILE A CA 1
ATOM 911 C C . ILE A 1 116 ? 12.203 7.758 13.68 1 89.88 116 ILE A C 1
ATOM 913 O O . ILE A 1 116 ? 12.148 8.766 14.383 1 89.88 116 ILE A O 1
ATOM 917 N N . TYR A 1 117 ? 11.219 7.074 13.359 1 85.81 117 TYR A N 1
ATOM 918 C CA . TYR A 1 117 ? 9.883 7.453 13.812 1 85.81 117 TYR A CA 1
ATOM 919 C C . TYR A 1 117 ? 9.805 7.43 15.336 1 85.81 117 TYR A C 1
ATOM 921 O O . TYR A 1 117 ? 9.219 8.328 15.953 1 85.81 117 TYR A O 1
ATOM 929 N N . ALA A 1 118 ? 10.375 6.516 15.953 1 84.94 118 ALA A N 1
ATOM 930 C CA . ALA A 1 118 ? 10.242 6.285 17.391 1 84.94 118 ALA A CA 1
ATOM 931 C C . ALA A 1 118 ? 11.203 7.18 18.172 1 84.94 118 ALA A C 1
ATOM 933 O O . ALA A 1 118 ? 10.891 7.605 19.297 1 84.94 118 ALA A O 1
ATOM 934 N N . TYR A 1 119 ? 12.312 7.449 17.719 1 85 119 TYR A N 1
ATOM 935 C CA . TYR A 1 119 ? 13.336 8.047 18.562 1 85 119 TYR A CA 1
ATOM 936 C C . TYR A 1 119 ? 13.695 9.445 18.078 1 85 119 TYR A C 1
ATOM 938 O O . TYR A 1 119 ? 14.391 10.188 18.781 1 85 119 TYR A O 1
ATOM 946 N N . VAL A 1 120 ? 13.391 9.852 16.953 1 72 120 VAL A N 1
ATOM 947 C CA . VAL A 1 120 ? 13.68 11.211 16.516 1 72 120 VAL A CA 1
ATOM 948 C C . VAL A 1 120 ? 12.445 12.094 16.688 1 72 120 VAL A C 1
ATOM 950 O O . VAL A 1 120 ? 11.422 11.867 16.031 1 72 120 VAL A O 1
ATOM 953 N N . PRO A 1 121 ? 12.414 12.867 17.766 1 61.88 121 PRO A N 1
ATOM 954 C CA . PRO A 1 121 ? 11.266 13.703 18.094 1 61.88 121 PRO A CA 1
ATOM 955 C C . PRO A 1 121 ? 10.867 14.648 16.969 1 61.88 121 PRO A C 1
ATOM 957 O O . PRO A 1 121 ? 11.734 15.125 16.219 1 61.88 121 PRO A O 1
ATOM 960 N N . LEU A 1 122 ? 9.633 14.562 16.5 1 54.94 122 LEU A N 1
ATOM 961 C CA . LEU A 1 122 ? 9.125 15.594 15.602 1 54.94 122 LEU A CA 1
ATOM 962 C C . LEU A 1 122 ? 9.297 16.984 16.219 1 54.94 122 LEU A C 1
ATOM 964 O O . LEU A 1 122 ? 8.844 17.234 17.328 1 54.94 122 LEU A O 1
ATOM 968 N N . ILE A 1 123 ? 10.414 17.562 15.969 1 50.25 123 ILE A N 1
ATOM 969 C CA . ILE A 1 123 ? 10.602 18.891 16.516 1 50.25 123 ILE A CA 1
ATOM 970 C C . ILE A 1 123 ? 9.344 19.734 16.281 1 50.25 123 ILE A C 1
ATOM 972 O O . ILE A 1 123 ? 8.93 19.922 15.141 1 50.25 123 ILE A O 1
ATOM 976 N N . PRO A 1 124 ? 8.57 19.844 17.297 1 50.25 124 PRO A N 1
ATOM 977 C CA . PRO A 1 124 ? 7.422 20.734 17.125 1 50.25 124 PRO A CA 1
ATOM 978 C C . PRO A 1 124 ? 7.801 22.078 16.5 1 50.25 124 PRO A C 1
ATOM 980 O O . PRO A 1 124 ? 8.938 22.531 16.641 1 50.25 124 PRO A O 1
ATOM 983 N N . PRO A 1 125 ? 7.129 22.422 15.406 1 45.75 125 PRO A N 1
ATOM 984 C CA . PRO A 1 125 ? 7.484 23.766 14.961 1 45.75 125 PRO A CA 1
ATOM 985 C C . PRO A 1 125 ? 7.742 24.734 16.125 1 45.75 125 PRO A C 1
ATOM 987 O O . PRO A 1 125 ? 7.16 24.562 17.203 1 45.75 125 PRO A O 1
ATOM 990 N N . ASN A 1 126 ? 8.922 25.156 16.188 1 42 126 ASN A N 1
ATOM 991 C CA . ASN A 1 126 ? 9.219 26.203 17.156 1 42 126 ASN A CA 1
ATOM 992 C C . ASN A 1 126 ? 8.031 27.141 17.344 1 42 126 ASN A C 1
ATOM 994 O O . ASN A 1 126 ? 7.777 28.016 16.516 1 42 126 ASN A O 1
ATOM 998 N N . THR A 1 127 ? 7.012 26.609 17.625 1 43.41 127 THR A N 1
ATOM 999 C CA . THR A 1 127 ? 5.922 27.531 17.938 1 43.41 127 THR A CA 1
ATOM 1000 C C . THR A 1 127 ? 6.348 28.531 19 1 43.41 127 THR A C 1
ATOM 1002 O O . THR A 1 127 ? 5.504 29.172 19.625 1 43.41 127 THR A O 1
ATOM 1005 N N . ASN A 1 128 ? 7.582 28.438 19.344 1 41.16 128 ASN A N 1
ATOM 1006 C CA . ASN A 1 128 ? 7.883 29.547 20.234 1 41.16 128 ASN A CA 1
ATOM 1007 C C . ASN A 1 128 ? 7.602 30.891 19.578 1 41.16 128 ASN A C 1
ATOM 1009 O O . ASN A 1 128 ? 8.531 31.594 19.188 1 41.16 128 ASN A O 1
ATOM 1013 N N . ILE A 1 129 ? 6.723 30.828 18.516 1 40.78 129 ILE A N 1
ATOM 1014 C CA . ILE A 1 129 ? 6.379 32.188 18.125 1 40.78 129 ILE A CA 1
ATOM 1015 C C . ILE A 1 129 ? 5.836 32.938 19.344 1 40.78 129 ILE A C 1
ATOM 1017 O O . ILE A 1 129 ? 4.77 32.594 19.859 1 40.78 129 ILE A O 1
ATOM 1021 N N . GLN A 1 130 ? 6.637 33.375 20.203 1 38.28 130 GLN A N 1
ATOM 1022 C CA . GLN A 1 130 ? 6.258 34.375 21.188 1 38.28 130 GLN A CA 1
ATOM 1023 C C . GLN A 1 130 ? 5.473 35.531 20.531 1 38.28 130 GLN A C 1
ATOM 1025 O O . GLN A 1 130 ? 5.977 36.188 19.625 1 38.28 130 GLN A O 1
ATOM 1030 N N . ILE A 1 131 ? 4.234 35.25 20.25 1 36.84 131 ILE A N 1
ATOM 1031 C CA . ILE A 1 131 ? 3.4 36.406 19.922 1 36.84 131 ILE A CA 1
ATOM 1032 C C . ILE A 1 131 ? 3.631 37.531 20.953 1 36.84 131 ILE A C 1
ATOM 1034 O O . ILE A 1 131 ? 3.318 37.375 22.125 1 36.84 131 ILE A O 1
ATOM 1038 N N . TYR A 1 132 ? 4.66 38.25 20.828 1 35.91 132 TYR A N 1
ATOM 1039 C CA . TYR A 1 132 ? 4.816 39.469 21.594 1 35.91 132 TYR A CA 1
ATOM 1040 C C . TYR A 1 132 ? 3.598 40.375 21.438 1 35.91 132 TYR A C 1
ATOM 1042 O O . TYR A 1 132 ? 3.271 40.812 20.328 1 35.91 132 TYR A O 1
ATOM 1050 N N . TYR A 1 133 ? 2.533 40.125 22.172 1 36.62 133 TYR A N 1
ATOM 1051 C CA . TYR A 1 133 ? 1.493 41.156 22.281 1 36.62 133 TYR A CA 1
ATOM 1052 C C . TYR A 1 133 ? 2.09 42.5 22.641 1 36.62 133 TYR A C 1
ATOM 1054 O O . TYR A 1 133 ? 2.879 42.594 23.594 1 36.62 133 TYR A O 1
ATOM 1062 N N . PRO A 1 134 ? 2.285 43.375 21.625 1 39 134 PRO A N 1
ATOM 1063 C CA . PRO A 1 134 ? 2.746 44.688 22.078 1 39 134 PRO A CA 1
ATOM 1064 C C . PRO A 1 134 ? 2 45.156 23.312 1 39 134 PRO A C 1
ATOM 1066 O O . PRO A 1 134 ? 0.782 45 23.406 1 39 134 PRO A O 1
ATOM 1069 N N . GLU A 1 135 ? 2.551 45.188 24.469 1 38.38 135 GLU A N 1
ATOM 1070 C CA . GLU A 1 135 ? 1.978 45.875 25.609 1 38.38 135 GLU A CA 1
ATOM 1071 C C . GLU A 1 135 ? 1.229 47.156 25.188 1 38.38 135 GLU A C 1
ATOM 1073 O O . GLU A 1 135 ? 1.752 47.938 24.406 1 38.38 135 GLU A O 1
ATOM 1078 N N . GLU A 1 136 ? -0.097 47.094 24.984 1 36.25 136 GLU A N 1
ATOM 1079 C CA . GLU A 1 136 ? -0.837 48.344 24.891 1 36.25 136 GLU A CA 1
ATOM 1080 C C . GLU A 1 136 ? -0.229 49.406 25.797 1 36.25 136 GLU A C 1
ATOM 1082 O O . GLU A 1 136 ? -0.152 49.25 27.016 1 36.25 136 GLU A O 1
ATOM 1087 N N . ALA A 1 137 ? 0.859 50.062 25.266 1 33.97 137 ALA A N 1
ATOM 1088 C CA . ALA A 1 137 ? 1.033 51.375 25.875 1 33.97 137 ALA A CA 1
ATOM 1089 C C . ALA A 1 137 ? -0.168 52.281 25.578 1 33.97 137 ALA A C 1
ATOM 1091 O O . ALA A 1 137 ? -0.847 52.125 24.562 1 33.97 137 ALA A O 1
ATOM 1092 N N . MET B 1 1 ? -27.281 19.875 2.396 1 40.75 1 MET B N 1
ATOM 1093 C CA . MET B 1 1 ? -26.422 19.359 3.453 1 40.75 1 MET B CA 1
ATOM 1094 C C . MET B 1 1 ? -26.828 17.953 3.85 1 40.75 1 MET B C 1
ATOM 1096 O O . MET B 1 1 ? -25.969 17.078 4.043 1 40.75 1 MET B O 1
ATOM 1100 N N . MET B 1 2 ? -28.188 17.703 4.098 1 47.19 2 MET B N 1
ATOM 1101 C CA . MET B 1 2 ? -28.719 16.391 4.434 1 47.19 2 MET B CA 1
ATOM 1102 C C . MET B 1 2 ? -28.406 15.367 3.344 1 47.19 2 MET B C 1
ATOM 1104 O O . MET B 1 2 ? -28.078 14.219 3.637 1 47.19 2 MET B O 1
ATOM 1108 N N . SER B 1 3 ? -28.516 15.883 2.061 1 51.53 3 SER B N 1
ATOM 1109 C CA . SER B 1 3 ? -28.281 14.992 0.927 1 51.53 3 SER B CA 1
ATOM 1110 C C . SER B 1 3 ? -26.828 14.547 0.867 1 51.53 3 SER B C 1
ATOM 1112 O O . SER B 1 3 ? -26.547 13.383 0.555 1 51.53 3 SER B O 1
ATOM 1114 N N . ASN B 1 4 ? -25.906 15.398 1.254 1 56.12 4 ASN B N 1
ATOM 1115 C CA . ASN B 1 4 ? -24.484 15.055 1.254 1 56.12 4 ASN B CA 1
ATOM 1116 C C . ASN B 1 4 ? -24.141 14.055 2.357 1 56.12 4 ASN B C 1
ATOM 1118 O O . ASN B 1 4 ? -23.312 13.172 2.166 1 56.12 4 ASN B O 1
ATOM 1122 N N . LEU B 1 5 ? -24.828 14.352 3.547 1 57.31 5 LEU B N 1
ATOM 1123 C CA . LEU B 1 5 ? -24.625 13.438 4.668 1 57.31 5 LEU B CA 1
ATOM 1124 C C . LEU B 1 5 ? -25.125 12.039 4.312 1 57.31 5 LEU B C 1
ATOM 1126 O O . LEU B 1 5 ? -24.484 11.047 4.676 1 57.31 5 LEU B O 1
ATOM 1130 N N . ASP B 1 6 ? -26.203 12.102 3.506 1 72.88 6 ASP B N 1
ATOM 1131 C CA . ASP B 1 6 ? -26.766 10.812 3.131 1 72.88 6 ASP B CA 1
ATOM 1132 C C . ASP B 1 6 ? -25.859 10.078 2.145 1 72.88 6 ASP B C 1
ATOM 1134 O O . ASP B 1 6 ? -25.672 8.867 2.244 1 72.88 6 ASP B O 1
ATOM 1138 N N . LYS B 1 7 ? -25.297 10.93 1.343 1 76.19 7 LYS B N 1
ATOM 1139 C CA . LYS B 1 7 ? -24.406 10.297 0.375 1 76.19 7 LYS B CA 1
ATOM 1140 C C . LYS B 1 7 ? -23.125 9.797 1.046 1 76.19 7 LYS B C 1
ATOM 1142 O O . LYS B 1 7 ? -22.641 8.711 0.725 1 76.19 7 LYS B O 1
ATOM 1147 N N . SER B 1 8 ? -22.734 10.547 1.967 1 82.25 8 SER B N 1
ATOM 1148 C CA . SER B 1 8 ? -21.531 10.164 2.682 1 82.25 8 SER B CA 1
ATOM 1149 C C . SER B 1 8 ? -21.734 8.875 3.477 1 82.25 8 SER B C 1
ATOM 1151 O O . SER B 1 8 ? -20.859 8.008 3.496 1 82.25 8 SER B O 1
ATOM 1153 N N . SER B 1 9 ? -22.922 8.812 3.938 1 88.81 9 SER B N 1
ATOM 1154 C CA . SER B 1 9 ? -23.234 7.609 4.699 1 88.81 9 SER B CA 1
ATOM 1155 C C . SER B 1 9 ? -23.375 6.402 3.781 1 88.81 9 SER B C 1
ATOM 1157 O O . SER B 1 9 ? -22.953 5.297 4.133 1 88.81 9 SER B O 1
ATOM 1159 N N . ALA B 1 10 ? -23.938 6.625 2.656 1 92.5 10 ALA B N 1
ATOM 1160 C CA . ALA B 1 10 ? -24.109 5.539 1.691 1 92.5 10 ALA B CA 1
ATOM 1161 C C . ALA B 1 10 ? -22.75 5.035 1.198 1 92.5 10 ALA B C 1
ATOM 1163 O O . ALA B 1 10 ? -22.547 3.826 1.046 1 92.5 10 ALA B O 1
ATOM 1164 N N . ILE B 1 11 ? -21.922 5.926 0.98 1 92.5 11 ILE B N 1
ATOM 1165 C CA . ILE B 1 11 ? -20.594 5.566 0.491 1 92.5 11 ILE B CA 1
ATOM 1166 C C . ILE B 1 11 ? -19.844 4.777 1.563 1 92.5 11 ILE B C 1
ATOM 1168 O O . ILE B 1 11 ? -19.156 3.795 1.259 1 92.5 11 ILE B O 1
ATOM 1172 N N . LYS B 1 12 ? -20.016 5.195 2.744 1 92.62 12 LYS B N 1
ATOM 1173 C CA . LYS B 1 12 ? -19.359 4.504 3.846 1 92.62 12 LYS B CA 1
ATOM 1174 C C . LYS B 1 12 ? -19.891 3.086 4.004 1 92.62 12 LYS B C 1
ATOM 1176 O O . LYS B 1 12 ? -19.125 2.145 4.211 1 92.62 12 LYS B O 1
ATOM 1181 N N . ILE B 1 13 ? -21.109 2.965 3.936 1 95.06 13 ILE B N 1
ATOM 1182 C CA . ILE B 1 13 ? -21.734 1.65 4.062 1 95.06 13 ILE B CA 1
ATOM 1183 C C . ILE B 1 13 ? -21.312 0.765 2.893 1 95.06 13 ILE B C 1
ATOM 1185 O O . ILE B 1 13 ? -20.953 -0.398 3.086 1 95.06 13 ILE B O 1
ATOM 1189 N N . PHE B 1 14 ? -21.391 1.338 1.692 1 96.88 14 PHE B N 1
ATOM 1190 C CA . PHE B 1 14 ? -20.984 0.618 0.491 1 96.88 14 PHE B CA 1
ATOM 1191 C C . PHE B 1 14 ? -19.547 0.138 0.609 1 96.88 14 PHE B C 1
ATOM 1193 O O . PHE B 1 14 ? -19.25 -1.026 0.337 1 96.88 14 PHE B O 1
ATOM 1200 N N . THR B 1 15 ? -18.688 1.037 1.068 1 97.12 15 THR B N 1
ATOM 1201 C CA . THR B 1 15 ? -17.281 0.697 1.207 1 97.12 15 THR B CA 1
ATOM 1202 C C . THR B 1 15 ? -17.078 -0.346 2.303 1 97.12 15 THR B C 1
ATOM 1204 O O . THR B 1 15 ? -16.281 -1.277 2.143 1 97.12 15 THR B O 1
ATOM 1207 N N . THR B 1 16 ? -17.797 -0.288 3.312 1 96.88 16 THR B N 1
ATOM 1208 C CA . THR B 1 16 ? -17.672 -1.223 4.426 1 96.88 16 THR B CA 1
ATOM 1209 C C . THR B 1 16 ? -18.141 -2.619 4.016 1 96.88 16 THR B C 1
ATOM 1211 O O . THR B 1 16 ? -17.469 -3.609 4.305 1 96.88 16 THR B O 1
ATOM 1214 N N . ILE B 1 17 ? -19.172 -2.695 3.281 1 97.81 17 ILE B N 1
ATOM 1215 C CA . ILE B 1 17 ? -19.672 -3.982 2.822 1 97.81 17 ILE B CA 1
ATOM 1216 C C . ILE B 1 17 ? -18.672 -4.617 1.855 1 97.81 17 ILE B C 1
ATOM 1218 O O . ILE B 1 17 ? -18.391 -5.812 1.949 1 97.81 17 ILE B O 1
ATOM 1222 N N . SER B 1 18 ? -18.203 -3.789 0.98 1 98.25 18 SER B N 1
ATOM 1223 C CA . SER B 1 18 ? -17.234 -4.285 0.018 1 98.25 18 SER B CA 1
ATOM 1224 C C . SER B 1 18 ? -15.969 -4.785 0.719 1 98.25 18 SER B C 1
ATOM 1226 O O . SER B 1 18 ? -15.414 -5.816 0.342 1 98.25 18 SER B O 1
ATOM 1228 N N . ALA B 1 19 ? -15.562 -4.043 1.695 1 98.19 19 ALA B N 1
ATOM 1229 C CA . ALA B 1 19 ? -14.359 -4.434 2.43 1 98.19 19 ALA B CA 1
ATOM 1230 C C . ALA B 1 19 ? -14.609 -5.688 3.262 1 98.19 19 ALA B C 1
ATOM 1232 O O . ALA B 1 19 ? -13.719 -6.523 3.422 1 98.19 19 ALA B O 1
ATOM 1233 N N . LEU B 1 20 ? -15.766 -5.805 3.799 1 98.06 20 LEU B N 1
ATOM 1234 C CA . LEU B 1 20 ? -16.125 -7.008 4.543 1 98.06 20 LEU B CA 1
ATOM 1235 C C . LEU B 1 20 ? -16.109 -8.234 3.639 1 98.06 20 LEU B C 1
ATOM 1237 O O . LEU B 1 20 ? -15.602 -9.289 4.027 1 98.06 20 LEU B O 1
ATOM 1241 N N . LEU B 1 21 ? -16.609 -8.055 2.51 1 98.25 21 LEU B N 1
ATOM 1242 C CA . LEU B 1 21 ? -16.562 -9.133 1.526 1 98.25 21 LEU B CA 1
ATOM 1243 C C . LEU B 1 21 ? -15.133 -9.492 1.173 1 98.25 21 LEU B C 1
ATOM 1245 O O . LEU B 1 21 ? -14.789 -10.672 1.067 1 98.25 21 LEU B O 1
ATOM 1249 N N . LEU B 1 22 ? -14.344 -8.5 0.983 1 98.25 22 LEU B N 1
ATOM 1250 C CA . LEU B 1 22 ? -12.938 -8.719 0.67 1 98.25 22 LEU B CA 1
ATOM 1251 C C . LEU B 1 22 ? -12.242 -9.477 1.794 1 98.25 22 LEU B C 1
ATOM 1253 O O . LEU B 1 22 ? -11.422 -10.359 1.535 1 98.25 22 LEU B O 1
ATOM 1257 N N . LEU B 1 23 ? -12.609 -9.133 2.953 1 98.25 23 LEU B N 1
ATOM 1258 C CA . LEU B 1 23 ? -12.023 -9.789 4.117 1 98.25 23 LEU B CA 1
ATOM 1259 C C . LEU B 1 23 ? -12.367 -11.273 4.129 1 98.25 23 LEU B C 1
ATOM 1261 O O . LEU B 1 23 ? -11.484 -12.117 4.312 1 98.25 23 LEU B O 1
ATOM 1265 N N . LEU B 1 24 ? -13.531 -11.594 3.869 1 97.81 24 LEU B N 1
ATOM 1266 C CA . LEU B 1 24 ? -13.992 -12.984 3.875 1 97.81 24 LEU B CA 1
ATOM 1267 C C . LEU B 1 24 ? -13.352 -13.766 2.734 1 97.81 24 LEU B C 1
ATOM 1269 O O . LEU B 1 24 ? -12.844 -14.875 2.945 1 97.81 24 LEU B O 1
ATOM 1273 N N . ILE B 1 25 ? -13.336 -13.133 1.623 1 97.69 25 ILE B N 1
ATOM 1274 C CA . ILE B 1 25 ? -12.805 -13.797 0.44 1 97.69 25 ILE B CA 1
ATOM 1275 C C . ILE B 1 25 ? -11.305 -14.047 0.618 1 97.69 25 ILE B C 1
ATOM 1277 O O . ILE B 1 25 ? -10.82 -15.148 0.355 1 97.69 25 ILE B O 1
ATOM 1281 N N . SER B 1 26 ? -10.57 -13.055 1.027 1 97.69 26 SER B N 1
ATOM 1282 C CA . SER B 1 26 ? -9.125 -13.18 1.185 1 97.69 26 SER B CA 1
ATOM 1283 C C . SER B 1 26 ? -8.773 -14.164 2.299 1 97.69 26 SER B C 1
ATOM 1285 O O . SER B 1 26 ? -7.836 -14.953 2.166 1 97.69 26 SER B O 1
ATOM 1287 N N . PHE B 1 27 ? -9.523 -14.141 3.312 1 96.88 27 PHE B N 1
ATOM 1288 C CA . PHE B 1 27 ? -9.297 -15.023 4.445 1 96.88 27 PHE B CA 1
ATOM 1289 C C . PHE B 1 27 ? -9.531 -16.484 4.051 1 96.88 27 PHE B C 1
ATOM 1291 O O . PHE B 1 27 ? -8.742 -17.359 4.406 1 96.88 27 PHE B O 1
ATOM 1298 N N . THR B 1 28 ? -10.516 -16.766 3.33 1 96.12 28 THR B N 1
ATOM 1299 C CA . THR B 1 28 ? -10.82 -18.141 2.932 1 96.12 28 THR B CA 1
ATOM 1300 C C . THR B 1 28 ? -9.852 -18.625 1.856 1 96.12 28 THR B C 1
ATOM 1302 O O . THR B 1 28 ? -9.422 -19.781 1.868 1 96.12 28 THR B O 1
ATOM 1305 N N . THR B 1 29 ? -9.477 -17.672 1.053 1 96.31 29 THR B N 1
ATOM 1306 C CA . THR B 1 29 ? -8.625 -18.031 -0.069 1 96.31 29 THR B CA 1
ATOM 1307 C C . THR B 1 29 ? -7.199 -18.312 0.407 1 96.31 29 THR B C 1
ATOM 1309 O O . THR B 1 29 ? -6.492 -19.125 -0.193 1 96.31 29 THR B O 1
ATOM 1312 N N . VAL B 1 30 ? -6.828 -17.781 1.517 1 95 30 VAL B N 1
ATOM 1313 C CA . VAL B 1 30 ? -5.461 -17.938 2.002 1 95 30 VAL B CA 1
ATOM 1314 C C . VAL B 1 30 ? -5.188 -19.406 2.297 1 95 30 VAL B C 1
ATOM 1316 O O . VAL B 1 30 ? -4.082 -19.906 2.062 1 95 30 VAL B O 1
ATOM 1319 N N . PHE B 1 31 ? -6.129 -20.203 2.637 1 95.25 31 PHE B N 1
ATOM 1320 C CA . PHE B 1 31 ? -5.957 -21.594 3.061 1 95.25 31 PHE B CA 1
ATOM 1321 C C . PHE B 1 31 ? -5.895 -22.531 1.856 1 95.25 31 PHE B C 1
ATOM 1323 O O . PHE B 1 31 ? -5.504 -23.688 1.983 1 95.25 31 PHE B O 1
ATOM 1330 N N . GLU B 1 32 ? -6.191 -21.953 0.763 1 94.19 32 GLU B N 1
ATOM 1331 C CA . GLU B 1 32 ? -6.184 -22.766 -0.45 1 94.19 32 GLU B CA 1
ATOM 1332 C C . GLU B 1 32 ? -4.918 -22.531 -1.268 1 94.19 32 GLU B C 1
ATOM 1334 O O . GLU B 1 32 ? -4.656 -23.234 -2.238 1 94.19 32 GLU B O 1
ATOM 1339 N N . MET B 1 33 ? -4.117 -21.578 -0.78 1 92.88 33 MET B N 1
ATOM 1340 C CA . MET B 1 33 ? -2.953 -21.188 -1.571 1 92.88 33 MET B CA 1
ATOM 1341 C C . MET B 1 33 ? -1.727 -22 -1.161 1 92.88 33 MET B C 1
ATOM 1343 O O . MET B 1 33 ? -1.573 -22.344 0.01 1 92.88 33 MET B O 1
ATOM 1347 N N . ILE B 1 34 ? -0.901 -22.312 -2.193 1 89.88 34 ILE B N 1
ATOM 1348 C CA . ILE B 1 34 ? 0.35 -23.016 -1.953 1 89.88 34 ILE B CA 1
ATOM 1349 C C . ILE B 1 34 ? 1.532 -22.109 -2.281 1 89.88 34 ILE B C 1
ATOM 1351 O O . ILE B 1 34 ? 2.535 -22.109 -1.564 1 89.88 34 ILE B O 1
ATOM 1355 N N . ASN B 1 35 ? 1.33 -21.266 -3.25 1 93.38 35 ASN B N 1
ATOM 1356 C CA . ASN B 1 35 ? 2.375 -20.359 -3.703 1 93.38 35 ASN B CA 1
ATOM 1357 C C . ASN B 1 35 ? 2.596 -19.219 -2.711 1 93.38 35 ASN B C 1
ATOM 1359 O O . ASN B 1 35 ? 1.638 -18.594 -2.242 1 93.38 35 ASN B O 1
ATOM 1363 N N . TYR B 1 36 ? 3.875 -18.969 -2.348 1 95 36 TYR B N 1
ATOM 1364 C CA . TYR B 1 36 ? 4.25 -17.938 -1.374 1 95 36 TYR B CA 1
ATOM 1365 C C . TYR B 1 36 ? 3.654 -16.594 -1.743 1 95 36 TYR B C 1
ATOM 1367 O O . TYR B 1 36 ? 3.055 -15.922 -0.9 1 95 36 TYR B O 1
ATOM 1375 N N . THR B 1 37 ? 3.811 -16.172 -3.037 1 94.81 37 THR B N 1
ATOM 1376 C CA . THR B 1 37 ? 3.33 -14.867 -3.482 1 94.81 37 THR B CA 1
ATOM 1377 C C . THR B 1 37 ? 1.823 -14.75 -3.273 1 94.81 37 THR B C 1
ATOM 1379 O O . THR B 1 37 ? 1.339 -13.727 -2.785 1 94.81 37 THR B O 1
ATOM 1382 N N . GLN B 1 38 ? 1.108 -15.773 -3.533 1 95.94 38 GLN B N 1
ATOM 1383 C CA . GLN B 1 38 ? -0.344 -15.75 -3.385 1 95.94 38 GLN B CA 1
ATOM 1384 C C . GLN B 1 38 ? -0.746 -15.711 -1.914 1 95.94 38 GLN B C 1
ATOM 1386 O O . GLN B 1 38 ? -1.714 -15.047 -1.546 1 95.94 38 GLN B O 1
ATOM 1391 N N . ILE B 1 39 ? 0.013 -16.375 -1.084 1 96.69 39 ILE B N 1
ATOM 1392 C CA . ILE B 1 39 ? -0.266 -16.375 0.348 1 96.69 39 ILE B CA 1
ATOM 1393 C C . ILE B 1 39 ? -0.076 -14.969 0.915 1 96.69 39 ILE B C 1
ATOM 1395 O O . ILE B 1 39 ? -0.939 -14.461 1.634 1 96.69 39 ILE B O 1
ATOM 1399 N N . ILE B 1 40 ? 1.021 -14.344 0.555 1 97.25 40 ILE B N 1
ATOM 1400 C CA . ILE B 1 40 ? 1.342 -13.016 1.066 1 97.25 40 ILE B CA 1
ATOM 1401 C C . ILE B 1 40 ? 0.294 -12.016 0.589 1 97.25 40 ILE B C 1
ATOM 1403 O O . ILE B 1 40 ? -0.157 -11.164 1.36 1 97.25 40 ILE B O 1
ATOM 1407 N N . VAL B 1 41 ? -0.077 -12.156 -0.612 1 97.12 41 VAL B N 1
ATOM 1408 C CA . VAL B 1 41 ? -1.092 -11.258 -1.149 1 97.12 41 VAL B CA 1
ATOM 1409 C C . VAL B 1 41 ? -2.391 -11.414 -0.361 1 97.12 41 VAL B C 1
ATOM 1411 O O . VAL B 1 41 ? -3.006 -10.422 0.036 1 97.12 41 VAL B O 1
ATOM 1414 N N . CYS B 1 42 ? -2.822 -12.625 -0.081 1 97.75 42 CYS B N 1
ATOM 1415 C CA . CYS B 1 42 ? -4.059 -12.875 0.651 1 97.75 42 CYS B CA 1
ATOM 1416 C C . CYS B 1 42 ? -3.979 -12.312 2.064 1 97.75 42 CYS B C 1
ATOM 1418 O O . CYS B 1 42 ? -4.945 -11.734 2.564 1 97.75 42 CYS B O 1
ATOM 1420 N N . LEU B 1 43 ? -2.832 -12.477 2.615 1 97.5 43 LEU B N 1
ATOM 1421 C CA . LEU B 1 43 ? -2.654 -11.969 3.969 1 97.5 43 LEU B CA 1
ATOM 1422 C C . LEU B 1 43 ? -2.768 -10.445 3.998 1 97.5 43 LEU B C 1
ATOM 1424 O O . LEU B 1 43 ? -3.457 -9.891 4.855 1 97.5 43 LEU B O 1
ATOM 1428 N N . TYR B 1 44 ? -2.102 -9.836 3.066 1 97.5 44 TYR B N 1
ATOM 1429 C CA . TYR B 1 44 ? -2.158 -8.375 3.033 1 97.5 44 TYR B CA 1
ATOM 1430 C C . TYR B 1 44 ? -3.559 -7.895 2.674 1 97.5 44 TYR B C 1
ATOM 1432 O O . TYR B 1 44 ? -4.02 -6.871 3.188 1 97.5 44 TYR B O 1
ATOM 1440 N N . LEU B 1 45 ? -4.246 -8.562 1.766 1 97.88 45 LEU B N 1
ATOM 1441 C CA . LEU B 1 45 ? -5.613 -8.188 1.423 1 97.88 45 LEU B CA 1
ATOM 1442 C C . LEU B 1 45 ? -6.531 -8.312 2.635 1 97.88 45 LEU B C 1
ATOM 1444 O O . LEU B 1 45 ? -7.387 -7.449 2.861 1 97.88 45 LEU B O 1
ATOM 1448 N N . ALA B 1 46 ? -6.32 -9.336 3.453 1 97.94 46 ALA B N 1
ATOM 1449 C CA . ALA B 1 46 ? -7.105 -9.5 4.676 1 97.94 46 ALA B CA 1
ATOM 1450 C C . ALA B 1 46 ? -6.824 -8.367 5.664 1 97.94 46 ALA B C 1
ATOM 1452 O O . ALA B 1 46 ? -7.75 -7.785 6.227 1 97.94 46 ALA B O 1
ATOM 1453 N N . MET B 1 47 ? -5.598 -8.047 5.746 1 96.25 47 MET B N 1
ATOM 1454 C CA . MET B 1 47 ? -5.203 -6.988 6.676 1 96.25 47 MET B CA 1
ATOM 1455 C C . MET B 1 47 ? -5.754 -5.641 6.223 1 96.25 47 MET B C 1
ATOM 1457 O O . MET B 1 47 ? -6.324 -4.898 7.023 1 96.25 47 MET B O 1
ATOM 1461 N N . PHE B 1 48 ? -5.574 -5.324 5.008 1 95.62 48 PHE B N 1
ATOM 1462 C CA . PHE B 1 48 ? -6.02 -4.035 4.492 1 95.62 48 PHE B CA 1
ATOM 1463 C C . PHE B 1 48 ? -7.539 -3.918 4.566 1 95.62 48 PHE B C 1
ATOM 1465 O O . PHE B 1 48 ? -8.07 -2.828 4.789 1 95.62 48 PHE B O 1
ATOM 1472 N N . SER B 1 49 ? -8.188 -5.008 4.332 1 97.19 49 SER B N 1
ATOM 1473 C CA . SER B 1 49 ? -9.641 -4.945 4.406 1 97.19 49 SER B CA 1
ATOM 1474 C C . SER B 1 49 ? -10.109 -4.637 5.824 1 97.19 49 SER B C 1
ATOM 1476 O O . SER B 1 49 ? -11.078 -3.904 6.016 1 97.19 49 SER B O 1
ATOM 1478 N N . LEU B 1 50 ? -9.445 -5.164 6.816 1 94.56 50 LEU B N 1
ATOM 1479 C CA . LEU B 1 50 ? -9.766 -4.859 8.203 1 94.56 50 LEU B CA 1
ATOM 1480 C C . LEU B 1 50 ? -9.57 -3.373 8.492 1 94.56 50 LEU B C 1
ATOM 1482 O O . LEU B 1 50 ? -10.414 -2.75 9.141 1 94.56 50 LEU B O 1
ATOM 1486 N N . VAL B 1 51 ? -8.508 -2.826 7.984 1 92.56 51 VAL B N 1
ATOM 1487 C CA . VAL B 1 51 ? -8.219 -1.41 8.172 1 92.56 51 VAL B CA 1
ATOM 1488 C C . VAL B 1 51 ? -9.297 -0.564 7.508 1 92.56 51 VAL B C 1
ATOM 1490 O O . VAL B 1 51 ? -9.758 0.428 8.078 1 92.56 51 VAL B O 1
ATOM 1493 N N . ILE B 1 52 ? -9.711 -0.968 6.281 1 94.62 52 ILE B N 1
ATOM 1494 C CA . ILE B 1 52 ? -10.719 -0.231 5.531 1 94.62 52 ILE B CA 1
ATOM 1495 C C . ILE B 1 52 ? -12.047 -0.256 6.289 1 94.62 52 ILE B C 1
ATOM 1497 O O . ILE B 1 52 ? -12.742 0.757 6.363 1 94.62 52 ILE B O 1
ATOM 1501 N N . ILE B 1 53 ? -12.359 -1.368 6.91 1 94.81 53 ILE B N 1
ATOM 1502 C CA . ILE B 1 53 ? -13.594 -1.49 7.684 1 94.81 53 ILE B CA 1
ATOM 1503 C C . ILE B 1 53 ? -13.547 -0.541 8.875 1 94.81 53 ILE B C 1
ATOM 1505 O O . ILE B 1 53 ? -14.492 0.209 9.117 1 94.81 53 ILE B O 1
ATOM 1509 N N . LEU B 1 54 ? -12.469 -0.511 9.555 1 90.62 54 LEU B N 1
ATOM 1510 C CA . LEU B 1 54 ? -12.32 0.33 10.734 1 90.62 54 LEU B CA 1
ATOM 1511 C C . LEU B 1 54 ? -12.398 1.808 10.367 1 90.62 54 LEU B C 1
ATOM 1513 O O . LEU B 1 54 ? -12.93 2.615 11.133 1 90.62 54 LEU B O 1
ATOM 1517 N N . LEU B 1 55 ? -11.93 2.139 9.219 1 88.19 55 LEU B N 1
ATOM 1518 C CA . LEU B 1 55 ? -11.914 3.514 8.734 1 88.19 55 LEU B CA 1
ATOM 1519 C C . LEU B 1 55 ? -13.328 4.008 8.461 1 88.19 55 LEU B C 1
ATOM 1521 O O . LEU B 1 55 ? -13.617 5.199 8.602 1 88.19 55 LEU B O 1
ATOM 1525 N N . ASN B 1 56 ? -14.172 3.059 8.141 1 89.12 56 ASN B N 1
ATOM 1526 C CA . ASN B 1 56 ? -15.477 3.492 7.645 1 89.12 56 ASN B CA 1
ATOM 1527 C C . ASN B 1 56 ? -16.578 3.217 8.656 1 89.12 56 ASN B C 1
ATOM 1529 O O . ASN B 1 56 ? -17.703 3.711 8.508 1 89.12 56 ASN B O 1
ATOM 1533 N N . ILE B 1 57 ? -16.406 2.461 9.664 1 85.94 57 ILE B N 1
ATOM 1534 C CA . ILE B 1 57 ? -17.453 2.129 10.625 1 85.94 57 ILE B CA 1
ATOM 1535 C C . ILE B 1 57 ? -17.578 3.254 11.648 1 85.94 57 ILE B C 1
ATOM 1537 O O . ILE B 1 57 ? -18.703 3.631 12.023 1 85.94 57 ILE B O 1
ATOM 1541 N N . SER B 1 58 ? -16.375 3.732 12.133 1 77.56 58 SER B N 1
ATOM 1542 C CA . SER B 1 58 ? -16.5 4.73 13.188 1 77.56 58 SER B CA 1
ATOM 1543 C C . SER B 1 58 ? -15.516 5.883 12.977 1 77.56 58 SER B C 1
ATOM 1545 O O . SER B 1 58 ? -14.297 5.676 12.961 1 77.56 58 SER B O 1
ATOM 1547 N N . PRO B 1 59 ? -16.188 7.066 12.852 1 74.38 59 PRO B N 1
ATOM 1548 C CA . PRO B 1 59 ? -15.312 8.234 12.742 1 74.38 59 PRO B CA 1
ATOM 1549 C C . PRO B 1 59 ? -14.43 8.422 13.969 1 74.38 59 PRO B C 1
ATOM 1551 O O . PRO B 1 59 ? -13.305 8.922 13.859 1 74.38 59 PRO B O 1
ATOM 1554 N N . TYR B 1 60 ? -14.93 7.859 15.039 1 76 60 TYR B N 1
ATOM 1555 C CA . TYR B 1 60 ? -14.164 7.961 16.281 1 76 60 TYR B CA 1
ATOM 1556 C C . TYR B 1 60 ? -12.859 7.18 16.172 1 76 60 TYR B C 1
ATOM 1558 O O . TYR B 1 60 ? -11.789 7.695 16.531 1 76 60 TYR B O 1
ATOM 1566 N N . ILE B 1 61 ? -12.961 6.008 15.656 1 72.06 61 ILE B N 1
ATOM 1567 C CA . ILE B 1 61 ? -11.797 5.148 15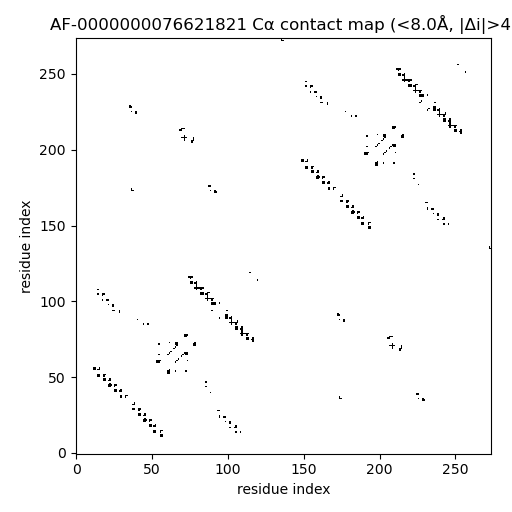.516 1 72.06 61 ILE B CA 1
ATOM 1568 C C . ILE B 1 61 ? -10.812 5.77 14.523 1 72.06 61 ILE B C 1
ATOM 1570 O O . ILE B 1 61 ? -9.602 5.723 14.727 1 72.06 61 ILE B O 1
ATOM 1574 N N . THR B 1 62 ? -11.352 6.309 13.492 1 71.62 62 THR B N 1
ATOM 1575 C CA . THR B 1 62 ? -10.523 6.934 12.469 1 71.62 62 THR B CA 1
ATOM 1576 C C . THR B 1 62 ? -9.703 8.078 13.062 1 71.62 62 THR B C 1
ATOM 1578 O O . THR B 1 62 ? -8.492 8.148 12.867 1 71.62 62 THR B O 1
ATOM 1581 N N . GLU B 1 63 ? -10.289 8.906 13.852 1 76.88 63 GLU B N 1
ATOM 1582 C CA . GLU B 1 63 ? -9.641 10.102 14.391 1 76.88 63 GLU B CA 1
ATOM 1583 C C . GLU B 1 63 ? -8.672 9.742 15.508 1 76.88 63 GLU B C 1
ATOM 1585 O O . GLU B 1 63 ? -7.578 10.305 15.602 1 76.88 63 GLU B O 1
ATOM 1590 N N . LYS B 1 64 ? -9.047 8.789 16.25 1 78 64 LYS B N 1
ATOM 1591 C CA . LYS B 1 64 ? -8.273 8.516 17.469 1 78 64 LYS B CA 1
ATOM 1592 C C . LYS B 1 64 ? -7.125 7.559 17.172 1 78 64 LYS B C 1
ATOM 1594 O O . LYS B 1 64 ? -6.043 7.691 17.75 1 78 64 LYS B O 1
ATOM 1599 N N . TYR B 1 65 ? -7.371 6.633 16.25 1 75.81 65 TYR B N 1
ATOM 1600 C CA . TYR B 1 65 ? -6.379 5.574 16.078 1 75.81 65 TYR B CA 1
ATOM 1601 C C . TYR B 1 65 ? -5.777 5.602 14.688 1 75.81 65 TYR B C 1
ATOM 1603 O O . TYR B 1 65 ? -4.555 5.672 14.531 1 75.81 65 TYR B O 1
ATOM 1611 N N . ILE B 1 66 ? -6.57 5.699 13.734 1 74.62 66 ILE B N 1
ATOM 1612 C CA . ILE B 1 66 ? -6.113 5.551 12.359 1 74.62 66 ILE B CA 1
ATOM 1613 C C . ILE B 1 66 ? -5.27 6.758 11.961 1 74.62 66 ILE B C 1
ATOM 1615 O O . ILE B 1 66 ? -4.242 6.613 11.289 1 74.62 66 ILE B O 1
ATOM 1619 N N . SER B 1 67 ? -5.652 7.906 12.461 1 77.62 67 SER B N 1
ATOM 1620 C CA . SER B 1 67 ? -4.914 9.109 12.094 1 77.62 67 SER B CA 1
ATOM 1621 C C . SER B 1 67 ? -3.512 9.102 12.703 1 77.62 67 SER B C 1
ATOM 1623 O O . SER B 1 67 ? -2.6 9.742 12.172 1 77.62 67 SER B O 1
ATOM 1625 N N . LYS B 1 68 ? -3.359 8.312 13.758 1 75.5 68 LYS B N 1
ATOM 1626 C CA . LYS B 1 68 ? -2.064 8.25 14.422 1 75.5 68 LYS B CA 1
ATOM 1627 C C . LYS B 1 68 ? -1.173 7.18 13.789 1 75.5 68 LYS B C 1
ATOM 1629 O O . LYS B 1 68 ? 0.032 7.387 13.633 1 75.5 68 LYS B O 1
ATOM 1634 N N . VAL B 1 69 ? -1.854 6.152 13.406 1 75.94 69 VAL B N 1
ATOM 1635 C CA . VAL B 1 69 ? -1.102 5 12.922 1 75.94 69 VAL B CA 1
ATOM 1636 C C . VAL B 1 69 ? -0.995 5.055 11.398 1 75.94 69 VAL B C 1
ATOM 1638 O O . VAL B 1 69 ? 0.054 4.738 10.836 1 75.94 69 VAL B O 1
ATOM 1641 N N . PHE B 1 70 ? -2.104 5.516 10.812 1 79 70 PHE B N 1
ATOM 1642 C CA . PHE B 1 70 ? -2.15 5.547 9.352 1 79 70 PHE B CA 1
ATOM 1643 C C . PHE B 1 70 ? -2.645 6.902 8.859 1 79 70 PHE B C 1
ATOM 1645 O O . PHE B 1 70 ? -3.701 6.992 8.234 1 79 70 PHE B O 1
ATOM 1652 N N . PRO B 1 71 ? -1.812 7.895 9.102 1 75.81 71 PRO B N 1
ATOM 1653 C CA . PRO B 1 71 ? -2.26 9.219 8.664 1 75.81 71 PRO B CA 1
ATOM 1654 C C . PRO B 1 71 ? -2.531 9.281 7.164 1 75.81 71 PRO B C 1
ATOM 1656 O O . PRO B 1 71 ? -3.365 10.078 6.719 1 75.81 71 PRO B O 1
ATOM 1659 N N . PHE B 1 72 ? -1.965 8.344 6.512 1 79.19 72 PHE B N 1
ATOM 1660 C CA . PHE B 1 72 ? -2.115 8.273 5.066 1 79.19 72 PHE B CA 1
ATOM 1661 C C . PHE B 1 72 ? -3.553 7.938 4.684 1 79.19 72 PHE B C 1
ATOM 1663 O O . PHE B 1 72 ? -4.043 8.375 3.641 1 79.19 72 PHE B O 1
ATOM 1670 N N . LEU B 1 73 ? -4.332 7.434 5.562 1 84.94 73 LEU B N 1
ATOM 1671 C CA . LEU B 1 73 ? -5.676 6.961 5.254 1 84.94 73 LEU B CA 1
ATOM 1672 C C . LEU B 1 73 ? -6.723 7.996 5.652 1 84.94 73 LEU B C 1
ATOM 1674 O O . LEU B 1 73 ? -7.91 7.824 5.363 1 84.94 73 LEU B O 1
ATOM 1678 N N . THR B 1 74 ? -6.211 9.062 6.266 1 81.31 74 THR B N 1
ATOM 1679 C CA . THR B 1 74 ? -7.156 10.117 6.629 1 81.31 74 THR B CA 1
ATOM 1680 C C . THR B 1 74 ? -7.539 10.953 5.41 1 81.31 74 THR B C 1
ATOM 1682 O O . THR B 1 74 ? -8.609 11.555 5.379 1 81.31 74 THR B O 1
ATOM 1685 N N . GLY B 1 75 ? -6.68 10.891 4.422 1 81.88 75 GLY B N 1
ATOM 1686 C CA . GLY B 1 75 ? -6.977 11.57 3.168 1 81.88 75 GLY B CA 1
ATOM 1687 C C . GLY B 1 75 ? -7.609 10.656 2.135 1 81.88 75 GLY B C 1
ATOM 1688 O O . GLY B 1 75 ? -7.398 9.438 2.16 1 81.88 75 GLY B O 1
ATOM 1689 N N . HIS B 1 76 ? -8.258 11.266 1.202 1 88.44 76 HIS B N 1
ATOM 1690 C CA . HIS B 1 76 ? -8.992 10.469 0.221 1 88.44 76 HIS B CA 1
ATOM 1691 C C . HIS B 1 76 ? -8.062 9.977 -0.887 1 88.44 76 HIS B C 1
ATOM 1693 O O . HIS B 1 76 ? -8.344 8.961 -1.536 1 88.44 76 HIS B O 1
ATOM 1699 N N . LEU B 1 77 ? -7.059 10.617 -1.062 1 86.94 77 LEU B N 1
ATOM 1700 C CA . LEU B 1 77 ? -6.105 10.141 -2.061 1 86.94 77 LEU B CA 1
ATOM 1701 C C . LEU B 1 77 ? -5.438 8.852 -1.604 1 86.94 77 LEU B C 1
ATOM 1703 O O . LEU B 1 77 ? -5.254 7.926 -2.4 1 86.94 77 LEU B O 1
ATOM 1707 N N . GLY B 1 78 ? -5.07 8.875 -0.377 1 88 78 GLY B N 1
ATOM 1708 C CA . GLY B 1 78 ? -4.508 7.652 0.17 1 88 78 GLY B CA 1
ATOM 1709 C C . GLY B 1 78 ? -5.469 6.48 0.123 1 88 78 GLY B C 1
ATOM 1710 O O . GLY B 1 78 ? -5.086 5.371 -0.256 1 88 78 GLY B O 1
ATOM 1711 N N . ARG B 1 79 ? -6.66 6.77 0.434 1 92 79 ARG B N 1
ATOM 1712 C CA . ARG B 1 79 ? -7.695 5.742 0.386 1 92 79 ARG B CA 1
ATOM 1713 C C . ARG B 1 79 ? -7.867 5.207 -1.031 1 92 79 ARG B C 1
ATOM 1715 O O . ARG B 1 79 ? -7.941 3.992 -1.235 1 92 79 ARG B O 1
ATOM 1722 N N . ALA B 1 80 ? -7.879 6.125 -1.897 1 93.62 80 ALA B N 1
ATOM 1723 C CA . ALA B 1 80 ? -8.055 5.734 -3.293 1 93.62 80 ALA B CA 1
ATOM 1724 C C . ALA B 1 80 ? -6.93 4.816 -3.758 1 93.62 80 ALA B C 1
ATOM 1726 O O . ALA B 1 80 ? -7.168 3.834 -4.461 1 93.62 80 ALA B O 1
ATOM 1727 N N . ALA B 1 81 ? -5.734 5.129 -3.371 1 92.06 81 ALA B N 1
ATOM 1728 C CA . ALA B 1 81 ? -4.582 4.316 -3.756 1 92.06 81 ALA B CA 1
ATOM 1729 C C . ALA B 1 81 ? -4.703 2.896 -3.213 1 92.06 81 ALA B C 1
ATOM 1731 O O . ALA B 1 81 ? -4.488 1.925 -3.941 1 92.06 81 ALA B O 1
ATOM 1732 N N . VAL B 1 82 ? -5.074 2.795 -1.974 1 94.62 82 VAL B N 1
ATOM 1733 C CA . VAL B 1 82 ? -5.203 1.485 -1.343 1 94.62 82 VAL B CA 1
ATOM 1734 C C . VAL B 1 82 ? -6.332 0.7 -2.006 1 94.62 82 VAL B C 1
ATOM 1736 O O . VAL B 1 82 ? -6.172 -0.48 -2.328 1 94.62 82 VAL B O 1
ATOM 1739 N N . TYR B 1 83 ? -7.43 1.338 -2.289 1 97.62 83 TYR B N 1
ATOM 1740 C CA . TYR B 1 83 ? -8.562 0.669 -2.918 1 97.62 83 TYR B CA 1
ATOM 1741 C C . TYR B 1 83 ? -8.188 0.148 -4.301 1 97.62 83 TYR B C 1
ATOM 1743 O O . TYR B 1 83 ? -8.578 -0.958 -4.68 1 97.62 83 TYR B O 1
ATOM 1751 N N . LEU B 1 84 ? -7.473 0.939 -4.938 1 96.62 84 LEU B N 1
ATOM 1752 C CA . LEU B 1 84 ? -7.062 0.555 -6.285 1 96.62 84 LEU B CA 1
ATOM 1753 C C . LEU B 1 84 ? -6.129 -0.647 -6.246 1 96.62 84 LEU B C 1
ATOM 1755 O O . LEU B 1 84 ? -6.273 -1.579 -7.039 1 96.62 84 LEU B O 1
ATOM 1759 N N . ILE B 1 85 ? -5.219 -0.614 -5.355 1 96.88 85 ILE B N 1
ATOM 1760 C CA . ILE B 1 85 ? -4.254 -1.703 -5.234 1 96.88 85 ILE B CA 1
ATOM 1761 C C . ILE B 1 85 ? -4.977 -2.996 -4.871 1 96.88 85 ILE B C 1
ATOM 1763 O O . ILE B 1 85 ? -4.797 -4.023 -5.531 1 96.88 85 ILE B O 1
ATOM 1767 N N . VAL B 1 86 ? -5.848 -2.971 -3.893 1 97.5 86 VAL B N 1
ATOM 1768 C CA . VAL B 1 86 ? -6.543 -4.176 -3.451 1 97.5 86 VAL B CA 1
ATOM 1769 C C . VAL B 1 86 ? -7.473 -4.672 -4.555 1 97.5 86 VAL B C 1
ATOM 1771 O O . VAL B 1 86 ? -7.57 -5.875 -4.801 1 97.5 86 VAL B O 1
ATOM 1774 N N . ALA B 1 87 ? -8.102 -3.754 -5.246 1 97.81 87 ALA B N 1
ATOM 1775 C CA . ALA B 1 87 ? -9.008 -4.121 -6.324 1 97.81 87 ALA B CA 1
ATOM 1776 C C . ALA B 1 87 ? -8.281 -4.883 -7.43 1 97.81 87 ALA B C 1
ATOM 1778 O O . ALA B 1 87 ? -8.781 -5.883 -7.941 1 97.81 87 ALA B O 1
ATOM 1779 N N . SER B 1 88 ? -7.141 -4.477 -7.746 1 97.31 88 SER B N 1
ATOM 1780 C CA . SER B 1 88 ? -6.391 -5.086 -8.844 1 97.31 88 SER B CA 1
ATOM 1781 C C . SER B 1 88 ? -6 -6.523 -8.516 1 97.31 88 SER B C 1
ATOM 1783 O O . SER B 1 88 ? -5.965 -7.379 -9.398 1 97.31 88 SER B O 1
ATOM 1785 N N . PHE B 1 89 ? -5.777 -6.773 -7.289 1 97.5 89 PHE B N 1
ATOM 1786 C CA . PHE B 1 89 ? -5.391 -8.125 -6.895 1 97.5 89 PHE B CA 1
ATOM 1787 C C . PHE B 1 89 ? -6.59 -9.07 -6.945 1 97.5 89 PHE B C 1
ATOM 1789 O O . PHE B 1 89 ? -6.43 -10.266 -7.164 1 97.5 89 PHE B O 1
ATOM 1796 N N . CYS B 1 90 ? -7.758 -8.539 -6.805 1 96.81 90 CYS B N 1
ATOM 1797 C CA . CYS B 1 90 ? -8.961 -9.352 -6.703 1 96.81 90 CYS B CA 1
ATOM 1798 C C . CYS B 1 90 ? -9.312 -9.984 -8.047 1 96.81 90 CYS B C 1
ATOM 1800 O O . CYS B 1 90 ? -10.094 -10.938 -8.109 1 96.81 90 CYS B O 1
ATOM 1802 N N . PHE B 1 91 ? -8.711 -9.547 -9.109 1 96.56 91 PHE B N 1
ATOM 1803 C CA . PHE B 1 91 ? -9.031 -10.062 -10.43 1 96.56 91 PHE B CA 1
ATOM 1804 C C . PHE B 1 91 ? -8.211 -11.305 -10.742 1 96.56 91 PHE B C 1
ATOM 1806 O O . PHE B 1 91 ? -8.375 -11.914 -11.805 1 96.56 91 PHE B O 1
ATOM 1813 N N . ALA B 1 92 ? -7.414 -11.664 -9.828 1 95.5 92 ALA B N 1
ATOM 1814 C CA . ALA B 1 92 ? -6.629 -12.883 -9.992 1 95.5 92 ALA B CA 1
ATOM 1815 C C . ALA B 1 92 ? -7.527 -14.117 -9.992 1 95.5 92 ALA B C 1
ATOM 1817 O O . ALA B 1 92 ? -8.57 -14.133 -9.336 1 95.5 92 ALA B O 1
ATOM 1818 N N . ASP B 1 93 ? -7.094 -15.188 -10.641 1 93.56 93 ASP B N 1
ATOM 1819 C CA . ASP B 1 93 ? -7.891 -16.391 -10.812 1 93.56 93 ASP B CA 1
ATOM 1820 C C . ASP B 1 93 ? -8.109 -17.109 -9.484 1 93.56 93 ASP B C 1
ATOM 1822 O O . ASP B 1 93 ? -9.133 -17.766 -9.289 1 93.56 93 ASP B O 1
ATOM 1826 N N . GLU B 1 94 ? -7.23 -16.922 -8.594 1 93.25 94 GLU B N 1
ATOM 1827 C CA . GLU B 1 94 ? -7.324 -17.641 -7.324 1 93.25 94 GLU B CA 1
ATOM 1828 C C . GLU B 1 94 ? -8.523 -17.172 -6.512 1 93.25 94 GLU B C 1
ATOM 1830 O O . GLU B 1 94 ? -8.992 -17.875 -5.609 1 93.25 94 GLU B O 1
ATOM 1835 N N . PHE B 1 95 ? -9.078 -15.953 -6.82 1 95.25 95 PHE B N 1
ATOM 1836 C CA . PHE B 1 95 ? -10.18 -15.414 -6.031 1 95.25 95 PHE B CA 1
ATOM 1837 C C . PHE B 1 95 ? -11.523 -15.773 -6.66 1 95.25 95 PHE B C 1
ATOM 1839 O O . PHE B 1 95 ? -12.578 -15.5 -6.082 1 95.25 95 PHE B O 1
ATOM 1846 N N . GLY B 1 96 ? -11.57 -16.359 -7.797 1 95.06 96 GLY B N 1
ATOM 1847 C CA . GLY B 1 96 ? -12.797 -16.828 -8.43 1 95.06 96 GLY B CA 1
ATOM 1848 C C . GLY B 1 96 ? -13.711 -15.695 -8.875 1 95.06 96 GLY B C 1
ATOM 1849 O O . GLY B 1 96 ? -13.297 -14.531 -8.906 1 95.06 96 GLY B O 1
ATOM 1850 N N . ASN B 1 97 ? -14.898 -16.031 -9.227 1 94.75 97 ASN B N 1
ATOM 1851 C CA . ASN B 1 97 ? -15.859 -15.055 -9.727 1 94.75 97 ASN B CA 1
ATOM 1852 C C . ASN B 1 97 ? -16.297 -14.102 -8.625 1 94.75 97 ASN B C 1
ATOM 1854 O O . ASN B 1 97 ? -16.531 -12.914 -8.875 1 94.75 97 ASN B O 1
ATOM 1858 N N . PHE B 1 98 ? -16.375 -14.602 -7.453 1 94.81 98 PHE B N 1
ATOM 1859 C CA . PHE B 1 98 ? -16.766 -13.758 -6.332 1 94.81 98 PHE B CA 1
ATOM 1860 C C . PHE B 1 98 ? -15.688 -12.727 -6.027 1 94.81 98 PHE B C 1
ATOM 1862 O O . PHE B 1 98 ? -16 -11.578 -5.695 1 94.81 98 PHE B O 1
ATOM 1869 N N . GLY B 1 99 ? -14.508 -13.164 -6.129 1 96.12 99 GLY B N 1
ATOM 1870 C CA . GLY B 1 99 ? -13.406 -12.234 -5.945 1 96.12 99 GLY B CA 1
ATOM 1871 C C . GLY B 1 99 ? -13.352 -11.156 -7.012 1 96.12 99 GLY B C 1
ATOM 1872 O O . GLY B 1 99 ? -13.156 -9.984 -6.707 1 96.12 99 GLY B O 1
ATOM 1873 N N . LYS B 1 100 ? -13.609 -11.617 -8.227 1 96.94 100 LYS B N 1
ATOM 1874 C CA . LYS B 1 100 ? -13.578 -10.656 -9.328 1 96.94 100 LYS B CA 1
ATOM 1875 C C . LYS B 1 100 ? -14.719 -9.648 -9.211 1 96.94 100 LYS B C 1
ATOM 1877 O O . LYS B 1 100 ? -14.547 -8.469 -9.5 1 96.94 100 LYS B O 1
ATOM 1882 N N . PHE B 1 101 ? -15.797 -10.148 -8.758 1 98 101 PHE B N 1
ATOM 1883 C CA . PHE B 1 101 ? -16.922 -9.258 -8.492 1 98 101 PHE B CA 1
ATOM 1884 C C . PHE B 1 101 ? -16.562 -8.242 -7.418 1 98 101 PHE B C 1
ATOM 1886 O O . PHE B 1 101 ? -16.812 -7.047 -7.582 1 98 101 PHE B O 1
ATOM 1893 N N . ASN B 1 102 ? -15.969 -8.719 -6.348 1 98 102 ASN B N 1
ATOM 1894 C CA . ASN B 1 102 ? -15.578 -7.809 -5.273 1 98 102 ASN B CA 1
ATOM 1895 C C . ASN B 1 102 ? -14.523 -6.816 -5.734 1 98 102 ASN B C 1
ATOM 1897 O O . ASN B 1 102 ? -14.508 -5.664 -5.293 1 98 102 ASN B O 1
ATOM 1901 N N . GLY B 1 103 ? -13.602 -7.332 -6.598 1 97.56 103 GLY B N 1
ATOM 1902 C CA . GLY B 1 103 ? -12.641 -6.406 -7.18 1 97.56 103 GLY B CA 1
ATOM 1903 C C . GLY B 1 103 ? -13.289 -5.238 -7.895 1 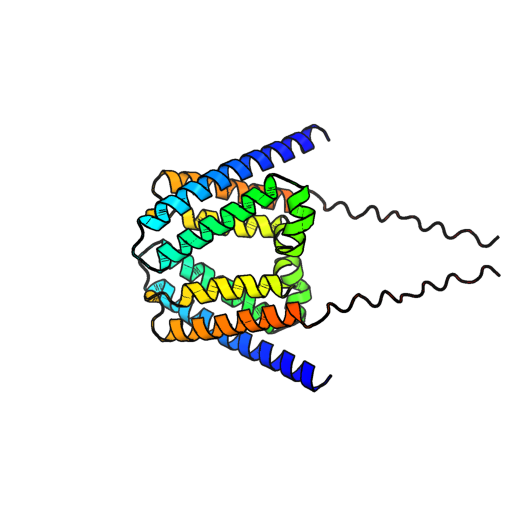97.56 103 GLY B C 1
ATOM 1904 O O . GLY B 1 103 ? -12.836 -4.098 -7.77 1 97.56 103 GLY B O 1
ATOM 1905 N N . PHE B 1 104 ? -14.344 -5.566 -8.562 1 97.88 104 PHE B N 1
ATOM 1906 C CA . PHE B 1 104 ? -15.102 -4.531 -9.258 1 97.88 104 PHE B CA 1
ATOM 1907 C C . PHE B 1 104 ? -15.688 -3.535 -8.266 1 97.88 104 PHE B C 1
ATOM 1909 O O . PHE B 1 104 ? -15.617 -2.322 -8.477 1 97.88 104 PHE B O 1
ATOM 1916 N N . LEU B 1 105 ? -16.203 -3.986 -7.234 1 98.38 105 LEU B N 1
ATOM 1917 C CA . LEU B 1 105 ? -16.75 -3.115 -6.199 1 98.38 105 LEU B CA 1
ATOM 1918 C C . LEU B 1 105 ? -15.664 -2.209 -5.621 1 98.38 105 LEU B C 1
ATOM 1920 O O . LEU B 1 105 ? -15.875 -1.006 -5.457 1 98.38 105 LEU B O 1
ATOM 1924 N N . MET B 1 106 ? -14.555 -2.793 -5.367 1 98.38 106 MET B N 1
ATOM 1925 C CA . MET B 1 106 ? -13.469 -2.029 -4.77 1 98.38 106 MET B CA 1
ATOM 1926 C C . MET B 1 106 ? -12.945 -0.98 -5.746 1 98.38 106 MET B C 1
ATOM 1928 O O . MET B 1 106 ? -12.5 0.093 -5.332 1 98.38 106 MET B O 1
ATOM 1932 N N . PHE B 1 107 ? -13.008 -1.281 -7.031 1 98.19 107 PHE B N 1
ATOM 1933 C CA . PHE B 1 107 ? -12.633 -0.294 -8.039 1 98.19 107 PHE B CA 1
ATOM 1934 C C . PHE B 1 107 ? -13.594 0.894 -8.008 1 98.19 107 PHE B C 1
ATOM 1936 O O . PHE B 1 107 ? -13.172 2.041 -8.172 1 98.19 107 PHE B O 1
ATOM 1943 N N . ILE B 1 108 ? -14.812 0.628 -7.785 1 98.25 108 ILE B N 1
ATOM 1944 C CA . ILE B 1 108 ? -15.797 1.695 -7.66 1 98.25 108 ILE B CA 1
ATOM 1945 C C . ILE B 1 108 ? -15.477 2.551 -6.434 1 98.25 108 ILE B C 1
ATOM 1947 O O . ILE B 1 108 ? -15.516 3.781 -6.5 1 98.25 108 ILE B O 1
ATOM 1951 N N . CYS B 1 109 ? -15.117 1.912 -5.34 1 97.88 109 CYS B N 1
ATOM 1952 C CA . CYS B 1 109 ? -14.75 2.645 -4.133 1 97.88 109 CYS B CA 1
ATOM 1953 C C . CYS B 1 109 ? -13.547 3.549 -4.383 1 97.88 109 CYS B C 1
ATOM 1955 O O . CYS B 1 109 ? -13.5 4.676 -3.887 1 97.88 109 CYS B O 1
ATOM 1957 N N . ALA B 1 110 ? -12.641 3.021 -5.176 1 97.44 110 ALA B N 1
ATOM 1958 C CA . ALA B 1 110 ? -11.477 3.83 -5.523 1 97.44 110 ALA B CA 1
ATOM 1959 C C . ALA B 1 110 ? -11.883 5.066 -6.316 1 97.44 110 ALA B C 1
ATOM 1961 O O . ALA B 1 110 ? -11.422 6.176 -6.035 1 97.44 110 ALA B O 1
ATOM 1962 N N . GLY B 1 111 ? -12.742 4.883 -7.207 1 96.5 111 GLY B N 1
ATOM 1963 C CA . GLY B 1 111 ? -13.234 6 -7.996 1 96.5 111 GLY B CA 1
ATOM 1964 C C . GLY B 1 111 ? -13.977 7.031 -7.172 1 96.5 111 GLY B C 1
ATOM 1965 O O . GLY B 1 111 ? -13.805 8.234 -7.367 1 96.5 111 GLY B O 1
ATOM 1966 N N . LEU B 1 112 ? -14.719 6.547 -6.262 1 95.69 112 LEU B N 1
ATOM 1967 C CA . LEU B 1 112 ? -15.469 7.438 -5.383 1 95.69 112 LEU B CA 1
ATOM 1968 C C . LEU B 1 112 ? -14.523 8.258 -4.508 1 95.69 112 LEU B C 1
ATOM 1970 O O . LEU B 1 112 ? -14.758 9.453 -4.289 1 95.69 112 LEU B O 1
ATOM 1974 N N . SER B 1 113 ? -13.531 7.617 -4.047 1 93.62 113 SER B N 1
ATOM 1975 C CA . SER B 1 113 ? -12.562 8.312 -3.207 1 93.62 113 SER B CA 1
ATOM 1976 C C . SER B 1 113 ? -11.836 9.398 -3.986 1 93.62 113 SER B C 1
ATOM 1978 O O . SER B 1 113 ? -11.609 10.5 -3.467 1 93.62 113 SER B O 1
ATOM 1980 N N . ILE B 1 114 ? -11.5 9.133 -5.207 1 92.81 114 ILE B N 1
ATOM 1981 C CA . ILE B 1 114 ? -10.852 10.125 -6.059 1 92.81 114 ILE B CA 1
ATOM 1982 C C . ILE B 1 114 ? -11.82 11.281 -6.332 1 92.81 114 ILE B C 1
ATOM 1984 O O . ILE B 1 114 ? -11.414 12.445 -6.355 1 92.81 114 ILE B O 1
ATOM 1988 N N . TYR B 1 115 ? -13.023 10.914 -6.512 1 91.94 115 TYR B N 1
ATOM 1989 C CA . TYR B 1 115 ? -14.047 11.922 -6.754 1 91.94 115 TYR B CA 1
ATOM 1990 C C . TYR B 1 115 ? -14.172 12.875 -5.57 1 91.94 115 TYR B C 1
ATOM 1992 O O . TYR B 1 115 ? -14.219 14.094 -5.75 1 91.94 115 TYR B O 1
ATOM 2000 N N . ILE B 1 116 ? -14.195 12.367 -4.41 1 89.81 116 ILE B N 1
ATOM 2001 C CA . ILE B 1 116 ? -14.312 13.18 -3.205 1 89.81 116 ILE B CA 1
ATOM 2002 C C . ILE B 1 116 ? -13.062 14.039 -3.045 1 89.81 116 ILE B C 1
ATOM 2004 O O . ILE B 1 116 ? -13.156 15.219 -2.699 1 89.81 116 ILE B O 1
ATOM 2008 N N . TYR B 1 117 ? -11.992 13.477 -3.326 1 85.81 117 TYR B N 1
ATOM 2009 C CA . TYR B 1 117 ? -10.742 14.219 -3.254 1 85.81 117 TYR B CA 1
ATOM 2010 C C . TYR B 1 117 ? -10.742 15.391 -4.223 1 85.81 117 TYR B C 1
ATOM 2012 O O . TYR B 1 117 ? -10.289 16.484 -3.881 1 85.81 117 TYR B O 1
ATOM 2020 N N . ALA B 1 118 ? -11.242 15.242 -5.348 1 85 118 ALA B N 1
ATOM 2021 C CA . ALA B 1 118 ? -11.164 16.234 -6.418 1 85 118 ALA B CA 1
ATOM 2022 C C . ALA B 1 118 ? -12.25 17.297 -6.266 1 85 118 ALA B C 1
ATOM 2024 O O . ALA B 1 118 ? -12.055 18.453 -6.625 1 85 118 ALA B O 1
ATOM 2025 N N . TYR B 1 119 ? -13.359 16.969 -5.809 1 85 119 TYR B N 1
ATOM 2026 C CA . TYR B 1 119 ? -14.484 17.891 -5.93 1 85 119 TYR B CA 1
ATOM 2027 C C . TYR B 1 119 ? -14.961 18.359 -4.555 1 85 119 TYR B C 1
ATOM 2029 O O . TYR B 1 119 ? -15.781 19.266 -4.453 1 85 119 TYR B O 1
ATOM 2037 N N . VAL B 1 120 ? -14.625 17.781 -3.514 1 72.19 120 VAL B N 1
ATOM 2038 C CA . VAL B 1 120 ? -15.031 18.25 -2.193 1 72.19 120 VAL B CA 1
ATOM 203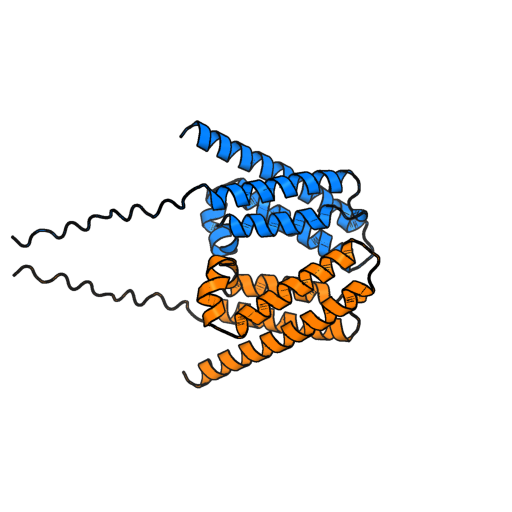9 C C . VAL B 1 120 ? -13.906 19.062 -1.569 1 72.19 120 VAL B C 1
ATOM 2041 O O . VAL B 1 120 ? -12.82 18.547 -1.304 1 72.19 120 VAL B O 1
ATOM 2044 N N . PRO B 1 121 ? -14.016 20.391 -1.632 1 61.97 121 PRO B N 1
ATOM 2045 C CA . PRO B 1 121 ? -12.984 21.312 -1.141 1 61.97 121 PRO B CA 1
ATOM 2046 C C . PRO B 1 121 ? -12.609 21.062 0.319 1 61.97 121 PRO B C 1
ATOM 2048 O O . PRO B 1 121 ? -13.469 20.672 1.119 1 61.97 121 PRO B O 1
ATOM 2051 N N . LEU B 1 122 ? -11.344 20.797 0.601 1 55.25 122 LEU B N 1
ATOM 2052 C CA . LEU B 1 122 ? -10.891 20.781 1.987 1 55.25 122 LEU B CA 1
ATOM 2053 C C . LEU B 1 122 ? -11.242 22.109 2.676 1 55.25 122 LEU B C 1
ATOM 2055 O O . LEU B 1 122 ? -10.891 23.172 2.189 1 55.25 122 LEU B O 1
ATOM 2059 N N . ILE B 1 123 ? -12.391 22.141 3.238 1 50.34 123 ILE B N 1
ATOM 2060 C CA . ILE B 1 123 ? -12.75 23.375 3.924 1 50.34 123 ILE B CA 1
ATOM 2061 C C . ILE B 1 123 ? -11.586 23.859 4.781 1 50.34 123 ILE B C 1
ATOM 2063 O O . ILE B 1 123 ? -11.117 23.141 5.664 1 50.34 123 ILE B O 1
ATOM 2067 N N . PRO B 1 124 ? -10.898 24.797 4.281 1 50.53 124 PRO B N 1
ATOM 2068 C CA . PRO B 1 124 ? -9.844 25.359 5.129 1 50.53 124 PRO B CA 1
ATOM 2069 C C . PRO B 1 124 ? -10.32 25.641 6.551 1 50.53 124 PRO B C 1
ATOM 2071 O O . PRO B 1 124 ? -11.5 25.906 6.77 1 50.53 124 PRO B O 1
ATOM 2074 N N . PRO B 1 125 ? -9.617 25.094 7.539 1 45.84 125 PRO B N 1
ATOM 2075 C CA . PRO B 1 125 ? -10.078 25.547 8.852 1 45.84 125 PRO B CA 1
ATOM 2076 C C . PRO B 1 125 ? -10.516 27 8.859 1 45.84 125 PRO B C 1
ATOM 2078 O O . PRO B 1 125 ? -9.992 27.812 8.078 1 45.84 125 PRO B O 1
ATOM 2081 N N . ASN B 1 126 ? -11.734 27.188 9.102 1 42.03 126 ASN B N 1
ATOM 2082 C CA . ASN B 1 126 ? -12.195 28.562 9.297 1 42.03 126 ASN B CA 1
ATOM 2083 C C . ASN B 1 126 ? -11.133 29.422 9.961 1 42.03 126 ASN B C 1
ATOM 2085 O O . ASN B 1 126 ? -10.922 29.328 11.172 1 42.03 126 ASN B O 1
ATOM 2089 N N . THR B 1 127 ? -10.062 29.422 9.438 1 43.53 127 THR B N 1
ATOM 2090 C CA . THR B 1 127 ? -9.109 30.359 10.008 1 43.53 127 THR B CA 1
ATOM 2091 C C . THR B 1 127 ? -9.711 31.766 10.094 1 43.53 127 THR B C 1
ATOM 2093 O O . THR B 1 127 ? -8.984 32.75 10.242 1 43.53 127 THR B O 1
ATOM 2096 N N . ASN B 1 128 ? -10.953 31.812 9.742 1 41.38 128 ASN B N 1
ATOM 2097 C CA . ASN B 1 128 ? -11.438 33.156 10.039 1 41.38 128 ASN B CA 1
ATOM 2098 C C . ASN B 1 128 ? -11.289 33.5 11.523 1 41.38 128 ASN B C 1
ATOM 2100 O O . ASN B 1 128 ? -12.289 33.562 12.25 1 41.38 128 ASN B O 1
ATOM 2104 N N . ILE B 1 129 ? -10.367 32.719 12.195 1 40.78 129 ILE B N 1
ATOM 2105 C CA . ILE B 1 129 ? -10.18 33.312 13.523 1 40.78 129 ILE B CA 1
ATOM 2106 C C . ILE B 1 129 ? -9.781 34.781 13.398 1 40.78 129 ILE B C 1
ATOM 2108 O O . ILE B 1 129 ? -8.703 35.094 12.875 1 40.78 129 ILE B O 1
ATOM 2112 N N . GLN B 1 130 ? -10.664 35.625 13.172 1 38.59 130 GLN B N 1
ATOM 2113 C CA . GLN B 1 130 ? -10.445 37.062 13.383 1 38.59 130 GLN B CA 1
ATOM 2114 C C . GLN B 1 130 ? -9.75 37.312 14.719 1 38.59 130 GLN B C 1
ATOM 2116 O O . GLN B 1 130 ? -10.273 36.969 15.773 1 38.59 130 GLN B O 1
ATOM 2121 N N . ILE B 1 131 ? -8.477 37.062 14.766 1 37.09 131 ILE B N 1
ATOM 2122 C CA . ILE B 1 131 ? -7.754 37.594 15.914 1 37.09 131 ILE B CA 1
ATOM 2123 C C . ILE B 1 131 ? -8.164 39.062 16.141 1 37.09 131 ILE B C 1
ATOM 2125 O O . ILE B 1 131 ? -7.898 39.938 15.312 1 37.09 131 ILE B O 1
ATOM 2129 N N . TYR B 1 132 ? -9.258 39.281 16.734 1 36.12 132 TYR B N 1
ATOM 2130 C CA . TYR B 1 132 ? -9.594 40.625 17.219 1 36.12 132 TYR B CA 1
ATOM 2131 C C . TYR B 1 132 ? -8.477 41.188 18.094 1 36.12 132 TYR B C 1
ATOM 2133 O O . TYR B 1 132 ? -8.141 40.594 19.125 1 36.12 132 TYR B O 1
ATOM 2141 N N . TYR B 1 133 ? -7.43 41.719 17.516 1 37 133 TYR B N 1
ATOM 2142 C CA . TYR B 1 133 ? -6.52 42.531 18.312 1 37 133 TYR B CA 1
ATOM 2143 C C . TYR B 1 133 ? -7.289 43.594 19.109 1 37 133 TYR B C 1
ATOM 2145 O O . TYR B 1 133 ? -8.125 44.312 18.562 1 37 133 TYR B O 1
ATOM 2153 N N . PRO B 1 134 ? -7.57 43.312 20.391 1 40.06 134 PRO B N 1
ATOM 2154 C CA . PRO B 1 134 ? -8.203 44.406 21.109 1 40.06 134 PRO B CA 1
ATOM 2155 C C . PRO B 1 134 ? -7.559 45.75 20.766 1 40.06 134 PRO B C 1
ATOM 2157 O O . PRO B 1 134 ? -6.34 45.844 20.609 1 40.06 134 PRO B O 1
ATOM 2160 N N . GLU B 1 135 ? -8.172 46.625 20.047 1 37.91 135 GLU B N 1
ATOM 2161 C CA . GLU B 1 135 ? -7.727 48.031 19.922 1 37.91 135 GLU B CA 1
ATOM 2162 C C . GLU B 1 135 ? -7.105 48.5 21.219 1 37.91 135 GLU B C 1
ATOM 2164 O O . GLU B 1 135 ? -7.691 48.344 22.297 1 37.91 135 GLU B O 1
ATOM 2169 N N . GLU B 1 136 ? -5.789 48.375 21.422 1 36.09 136 GLU B N 1
ATOM 2170 C CA . GLU B 1 136 ? -5.188 49.156 22.5 1 36.09 136 GLU B CA 1
ATOM 2171 C C . GLU B 1 136 ? -5.902 50.5 22.688 1 36.09 136 GLU B C 1
ATOM 2173 O O . GLU B 1 136 ? -5.918 51.344 21.781 1 36.09 136 GLU B O 1
ATOM 2178 N N . ALA B 1 137 ? -7.074 50.406 23.406 1 34.53 137 ALA B N 1
ATOM 2179 C CA . ALA B 1 137 ? -7.398 51.656 24.062 1 34.53 137 ALA B CA 1
ATOM 2180 C C . ALA B 1 137 ? -6.316 52.062 25.062 1 34.53 137 ALA B C 1
ATOM 2182 O O . ALA B 1 137 ? -5.629 51.188 25.625 1 34.53 137 ALA B O 1
#

Nearest PDB structures (foldseek):
  1x8z-assembly1_A-2  TM=5.583E-01  e=2.407E+00  Arabidopsis thaliana
  1x8z-assembly3_A  TM=5.583E-01  e=2.407E+00  Arabidopsis thaliana
  4etr-assembly2_B  TM=4.482E-01  e=5.080E+00  Pseudomonas aeruginosa PAO1
  1x8z-assembly1_A-2  TM=5.527E-01  e=1.873E+00  Arabidopsis thaliana
  1x8z-assembly3_A  TM=5.527E-01  e=1.873E+00  Arabidopsis thaliana

Foldseek 3Di:
DVVVVVVLLVLLVLQLVLLVLQLVLLVVLLVVDDDPVSNVLSVVSNVVSVVSNQCRPDPVSCVPPCCVVPVLCVALQSVLVSLLVSLVVLCDPSSPPSSPVSSVSSNVSSVVSVVCNPPVDPPPPCVCPVPPPPPPD/DVVVVVVLLVLLVLQLVLLVLQLVLLVVLLVVDDDPVSNVLSVVSNVVSVVSNQCRPDPVCCVPPCCVVPVLCVALQSVLVSLLVSLVVLCDPSSPPSSPVSSVSSNVSSVVSVVCNPPVDPPPPCVCPPPPPPPPD

Sequence (274 aa):
MMSNLDKSSAIKIFTTISALLLLLISFTTVFEMINYTQIIVCLYLAMFSLVIILLNISPYITEKYISKVFPFLTGHLGRAAVYLIVASFCFADEFGNFGKFNGFLMFICAGLSIYIYAYVPLIPPNTNIQIYYPEEAMMSNLDKSSAIKIFTTISALLLLLISFTTVFEMINYTQIIVCLYLAMFSLVIILLNISPYITEKYISKVFPFLTGHLGRAAVYLIVASFCFADEFGNFGKFNGFLMFICAGLSIYIYAYVPLIPPNTNIQIYYPEEA

pLDDT: mean 83.96, std 18.95, range [33.97, 98.38]

Radius of gyration: 21.88 Å; Cα contacts (8 Å, |Δi|>4): 298; chains: 2; bounding box: 56×75×44 Å

Organism: NCBI:txid5963

InterPro domains:
  IPR013714 Golgi apparatus membrane protein TVP15 [PF08507] (11-129)

Secondary structure (DSSP, 8-state):
-HHHHHHHHHHHHHHHHHHHHHHHHHHHHHTT--SHHHHHHHHHHHHHHHHHHHHHH-HHHIIIIIHHH-GGGGSHHHHHHHHHHHHHHHTSGGGHHHHHHHHHHHHHHHHHHHHHHHHS-----------------/-HHHHHHHHHHHHHHHHHHHHHHHHHHHHHTT--SHHHHHHHHHHHHHHHHHHHHHH-HHHIIIIIHHH-GGGGSHHHHHHHHHHHHHHHTSGGGHHHHHHHHHHHHHHHHHHHHHHHHS-----------------